Protein AF-A0A966R6J7-F1 (afdb_monomer)

Secondary structure (DSSP, 8-state):
-PPPSTTTTT-EETTEEEEEEEE-TTS-EEEEEEETTS-EEEEEHHHHHTTS--SSSHHHHHHHTTS--SS--S--SSS--HHHHHHHHHHHHHEEE-TT-EEEEEEEGGGHHHHHHHHHHHHSS---EEETTEEEEEEE-HHHHHHHHTTT--TTHHHH------S-GGGHHHHHHHHHHHHEEEEEEE-SS-EEEEEEEEESSHHHHHHHHHHSS-TT---EE-TTSS-EEEEE-SHHHHHHHHHHH--TTS--HHHHGGGGGG--

pLDDT: mean 90.26, std 10.05, range [47.28, 98.56]

Foldseek 3Di:
DDDDFVVQDQDDQQQWGFHGWDADPVRFIWTFTQGVVRDTAIDGPVCSVVPVCNGNCVVVLVVVQPPPWPADWPDQLPDDDLVSLLQLLQCLQQWAQDPQRKIKGKAFPLQLVVVQVVVCNTGNDRPWDDDVRMIMDITGGSSSSVSSVQQQRHHVSQQPTAGHHDPDLVNLLSSLQSNCLRQKAWDWDDDPPDIWIKIKGKGLDQRNVVSSVVSQPDPPFGWDQDPVDSMTMGMDTPPVSVLSSLVRRDDPPDHRCVGCVVVVVSRD

Solvent-accessible surface area (backbone atoms only — not comparable to full-atom values): 15136 Å² total; per-residue (Å²): 134,83,82,61,71,77,84,45,48,71,43,69,43,84,38,27,33,24,68,43,73,46,72,47,100,84,73,45,54,28,28,36,23,44,22,80,91,70,51,76,39,79,43,52,41,69,43,37,73,76,57,78,44,48,44,79,49,64,59,61,50,57,67,53,56,71,59,80,41,97,60,68,72,73,43,46,59,88,61,87,48,63,67,51,27,18,51,51,17,23,37,56,46,57,38,42,34,47,98,80,25,30,40,36,36,74,46,50,50,89,49,36,69,54,51,34,53,50,30,35,56,32,45,70,44,78,70,63,43,78,54,92,70,28,25,36,42,78,49,54,35,55,65,37,42,56,36,39,39,69,40,32,40,40,62,75,23,76,84,74,48,55,75,39,76,68,92,54,68,87,44,46,42,32,22,48,38,18,26,39,58,43,46,27,52,73,49,78,48,72,63,102,87,52,76,49,58,34,46,33,36,56,37,62,44,60,67,45,44,50,56,50,36,75,67,45,103,52,84,94,61,71,60,41,74,42,92,92,48,91,33,24,36,39,73,49,59,51,68,72,58,47,56,51,47,50,71,65,44,64,53,90,91,68,75,51,59,80,61,51,63,77,52,47,93,75,61,129

Nearest PDB structures (foldseek):
  2dch-assembly1_X  TM=7.137E-01  e=3.528E-09  Thermoproteus
  7qss-assembly1_A  TM=6.862E-01  e=2.515E-08  Thermococcus litoralis
  1um2-assembly1_A  TM=4.673E-01  e=7.178E-06  Saccharomyces cerevisiae
  8dy7-assembly1_I  TM=5.741E-01  e=3.437E-04  Streptomyces venezuelae
  8dy9-assembly1_I  TM=5.856E-01  e=1.065E-03  Streptomyces venezuelae

Structure (mmCIF, N/CA/C/O backbone):
data_AF-A0A966R6J7-F1
#
_entry.id   AF-A0A966R6J7-F1
#
loop_
_atom_site.group_PDB
_atom_site.id
_atom_site.type_symbol
_atom_site.label_atom_id
_atom_site.label_alt_id
_atom_site.label_comp_id
_atom_site.label_asym_id
_atom_site.label_entity_id
_atom_site.label_seq_id
_atom_site.pdbx_PDB_ins_code
_atom_site.Cartn_x
_atom_site.Cartn_y
_atom_site.Cartn_z
_atom_site.occupancy
_atom_site.B_iso_or_equiv
_atom_site.auth_seq_id
_atom_site.auth_comp_id
_atom_site.auth_asym_id
_atom_site.auth_atom_id
_atom_site.pdbx_PDB_model_num
ATOM 1 N N . MET A 1 1 ? 32.140 22.237 -33.897 1.00 47.28 1 MET A N 1
ATOM 2 C CA . MET A 1 1 ? 30.973 23.151 -33.900 1.00 47.28 1 MET A CA 1
ATOM 3 C C . MET A 1 1 ? 30.081 22.864 -32.693 1.00 47.28 1 MET A C 1
ATOM 5 O O . MET A 1 1 ? 29.689 21.717 -32.507 1.00 47.28 1 MET A O 1
ATOM 9 N N . LYS A 1 2 ? 29.803 23.863 -31.840 1.00 55.88 2 LYS A N 1
ATOM 10 C CA . LYS A 1 2 ? 28.843 23.732 -30.723 1.00 55.88 2 LYS A CA 1
ATOM 11 C C . LYS A 1 2 ? 27.423 23.697 -31.304 1.00 55.88 2 LYS A C 1
ATOM 13 O O . LYS A 1 2 ? 27.108 24.503 -32.170 1.00 55.88 2 LYS A O 1
ATOM 18 N N . ALA A 1 3 ? 26.590 22.748 -30.877 1.00 59.66 3 ALA A N 1
ATOM 19 C CA . ALA A 1 3 ? 25.206 22.660 -31.344 1.00 59.66 3 ALA A CA 1
ATOM 20 C C . ALA A 1 3 ? 24.408 23.876 -30.845 1.00 59.66 3 ALA A C 1
ATOM 22 O O . ALA A 1 3 ? 24.410 24.147 -29.643 1.00 59.66 3 ALA A O 1
ATOM 23 N N . ASN A 1 4 ? 23.745 24.591 -31.755 1.00 66.75 4 ASN A N 1
ATOM 24 C CA . ASN A 1 4 ? 22.973 25.782 -31.416 1.00 66.75 4 ASN A CA 1
ATOM 25 C C . ASN A 1 4 ? 21.674 25.399 -30.690 1.00 66.75 4 ASN A C 1
ATOM 27 O O . ASN A 1 4 ? 21.028 24.411 -31.039 1.00 66.75 4 ASN A O 1
ATOM 31 N N . LYS A 1 5 ? 21.300 26.158 -29.653 1.00 62.69 5 LYS A N 1
ATOM 32 C CA . LYS A 1 5 ? 20.189 25.807 -28.747 1.00 62.69 5 LYS A CA 1
ATOM 33 C C . LYS A 1 5 ? 18.831 25.751 -29.461 1.00 62.69 5 LYS A C 1
ATOM 35 O O . LYS A 1 5 ? 18.027 24.867 -29.175 1.00 62.69 5 LYS A O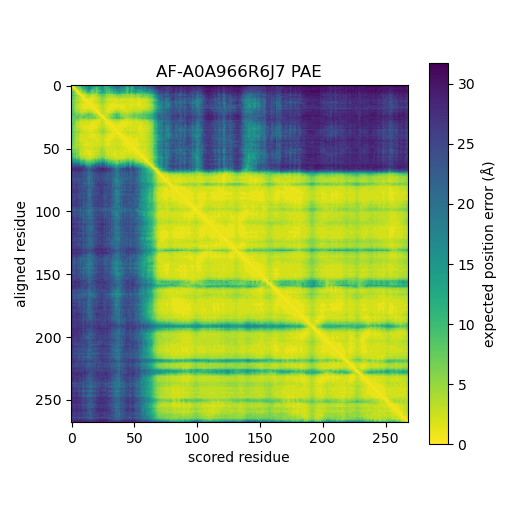 1
ATOM 40 N N . VAL A 1 6 ? 18.628 26.653 -30.419 1.00 65.25 6 VAL A N 1
ATOM 41 C CA . VAL A 1 6 ? 17.371 26.837 -31.160 1.00 65.25 6 VAL A CA 1
ATOM 42 C C . VAL A 1 6 ? 17.097 25.679 -32.132 1.00 65.25 6 VAL A C 1
ATOM 44 O O . VAL A 1 6 ? 15.956 25.262 -32.284 1.00 65.25 6 VAL A O 1
ATOM 47 N N . ASP A 1 7 ? 18.137 25.067 -32.705 1.00 73.19 7 ASP A N 1
ATOM 48 C CA . ASP A 1 7 ? 17.989 24.074 -33.785 1.00 73.19 7 ASP A CA 1
ATOM 49 C C . ASP A 1 7 ? 17.460 22.708 -33.333 1.00 73.19 7 ASP A C 1
ATOM 51 O O . ASP A 1 7 ? 17.062 21.884 -34.166 1.00 73.19 7 ASP A O 1
ATOM 55 N N . TYR A 1 8 ? 17.530 22.423 -32.031 1.00 77.50 8 TYR A N 1
ATOM 56 C CA . TYR A 1 8 ? 17.214 21.107 -31.468 1.00 77.50 8 TYR A CA 1
ATOM 57 C C . TYR A 1 8 ? 16.081 21.138 -30.455 1.00 77.50 8 TYR A C 1
ATOM 59 O O . TYR A 1 8 ? 15.569 20.073 -30.116 1.00 77.50 8 TYR A O 1
ATOM 67 N N . GLN A 1 9 ? 15.680 22.313 -29.977 1.00 79.38 9 GLN A N 1
ATOM 68 C CA . GLN A 1 9 ? 14.539 22.424 -29.083 1.00 79.38 9 GLN A CA 1
ATOM 69 C C . GLN A 1 9 ? 13.271 21.973 -29.823 1.00 79.38 9 GLN A C 1
ATOM 71 O O . GLN A 1 9 ? 13.064 22.315 -30.982 1.00 79.38 9 GLN A O 1
ATOM 76 N N . PHE A 1 10 ? 12.462 21.132 -29.182 1.00 86.50 10 PHE A N 1
ATOM 77 C CA . PHE A 1 10 ? 11.255 20.509 -29.740 1.00 86.50 10 PHE A CA 1
ATOM 78 C C . PHE A 1 10 ? 11.464 19.528 -30.901 1.00 86.50 10 PHE A C 1
ATOM 80 O O . PHE A 1 10 ? 10.489 18.972 -31.408 1.00 86.50 10 PHE A O 1
ATOM 87 N N . LYS A 1 11 ? 12.708 19.204 -31.276 1.00 90.56 11 LYS A N 1
ATOM 88 C CA . LYS A 1 11 ? 12.952 18.077 -32.184 1.00 90.56 11 LYS A CA 1
ATOM 89 C C . LYS A 1 11 ? 12.763 16.749 -31.462 1.00 90.56 11 LYS A C 1
ATOM 91 O O . LYS A 1 11 ? 13.235 16.547 -30.338 1.00 90.56 11 LYS A O 1
ATOM 96 N N . LYS A 1 12 ? 12.084 15.824 -32.140 1.00 91.50 12 LYS A N 1
ATOM 97 C CA . LYS A 1 12 ? 11.884 14.452 -31.680 1.00 91.50 12 LYS A CA 1
ATOM 98 C C . LYS A 1 12 ? 12.907 13.524 -32.332 1.00 91.50 12 LYS A C 1
ATOM 100 O O . LYS A 1 12 ? 13.058 13.513 -33.547 1.00 91.50 12 LYS A O 1
ATOM 105 N N . PHE A 1 13 ? 13.582 12.728 -31.511 1.00 91.94 13 PHE A N 1
ATOM 106 C CA . PHE A 1 13 ? 14.515 11.685 -3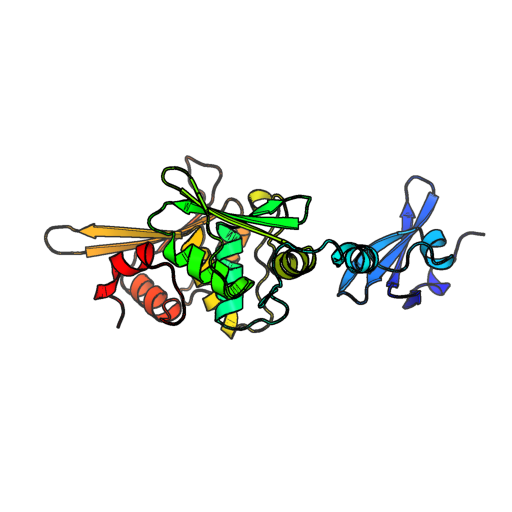1.926 1.00 91.94 13 PHE A CA 1
ATOM 107 C C 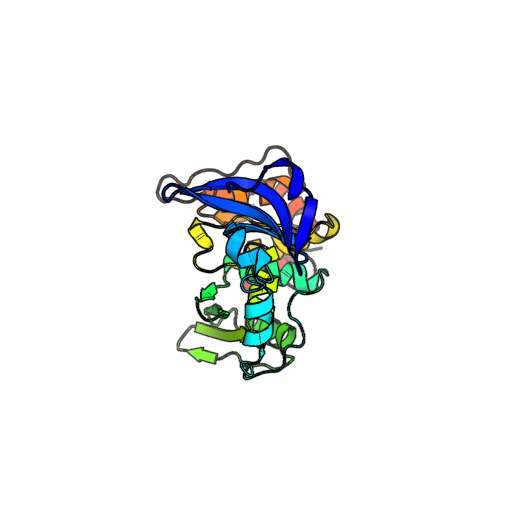. PHE A 1 13 ? 14.070 10.365 -31.312 1.00 91.94 13 PHE A C 1
ATOM 109 O O . PHE A 1 13 ? 14.100 10.213 -30.088 1.00 91.94 13 PHE A O 1
ATOM 116 N N . ASN A 1 14 ? 13.670 9.397 -32.139 1.00 92.94 14 ASN A N 1
ATOM 117 C CA . ASN A 1 14 ? 13.046 8.162 -31.657 1.00 92.94 14 ASN A CA 1
ATOM 118 C C . ASN A 1 14 ? 11.908 8.491 -30.661 1.00 92.94 14 ASN A C 1
ATOM 120 O O . ASN A 1 14 ? 10.985 9.231 -30.996 1.00 92.94 14 ASN A O 1
ATOM 124 N N . HIS A 1 15 ? 12.004 8.020 -29.414 1.00 91.19 15 HIS A N 1
ATOM 125 C CA . HIS A 1 15 ? 11.008 8.270 -28.369 1.00 91.19 15 HIS A CA 1
ATOM 126 C C . HIS A 1 15 ? 11.307 9.489 -27.494 1.00 91.19 15 HIS A C 1
ATOM 128 O O . HIS A 1 15 ? 10.736 9.593 -26.412 1.00 91.19 15 HIS A O 1
ATOM 134 N N . LEU A 1 16 ? 12.251 10.353 -27.870 1.00 95.38 16 LEU A N 1
ATOM 135 C CA . LEU A 1 16 ? 12.715 11.475 -27.054 1.00 95.38 16 LEU A CA 1
ATOM 136 C C . LEU A 1 16 ? 12.414 12.804 -27.740 1.00 95.38 16 LEU A C 1
ATOM 138 O O . LEU A 1 16 ? 13.012 13.129 -28.761 1.00 95.38 16 LEU A O 1
ATOM 142 N N . LEU A 1 17 ? 11.530 13.597 -27.144 1.00 94.12 17 LEU A N 1
ATOM 143 C CA . LEU A 1 17 ? 11.310 14.994 -27.501 1.00 94.12 17 LEU A CA 1
ATOM 144 C C . LEU A 1 17 ? 12.281 15.875 -26.709 1.00 94.12 17 LEU A C 1
ATOM 146 O O . LEU A 1 17 ? 12.237 15.874 -25.479 1.00 94.12 17 LEU A O 1
ATOM 150 N N . VAL A 1 18 ? 13.158 16.618 -27.381 1.00 94.69 18 VAL A N 1
ATOM 151 C CA . VAL A 1 18 ? 14.099 17.538 -26.723 1.00 94.69 18 VAL A CA 1
ATOM 152 C C . VAL A 1 18 ? 13.343 18.762 -26.202 1.00 94.69 18 VAL A C 1
ATOM 154 O O . VAL A 1 18 ? 12.672 19.450 -26.961 1.00 94.69 18 VAL A O 1
ATOM 157 N N . LEU A 1 19 ? 13.453 19.037 -24.904 1.00 91.88 19 LEU A N 1
ATOM 158 C CA . LEU A 1 19 ? 12.837 20.195 -24.249 1.00 91.88 19 LEU A CA 1
ATOM 159 C C . LEU A 1 19 ? 13.829 21.344 -24.053 1.00 91.88 19 LEU A C 1
ATOM 161 O O . LEU A 1 19 ? 13.452 22.506 -24.171 1.00 91.88 19 LEU A O 1
ATOM 165 N N . ASP A 1 20 ? 15.081 21.016 -23.724 1.00 91.69 20 ASP A N 1
ATOM 166 C CA . ASP A 1 20 ? 16.134 21.995 -23.438 1.00 91.69 20 ASP A CA 1
ATOM 167 C C . ASP A 1 20 ? 17.534 21.389 -23.650 1.00 91.69 20 ASP A C 1
ATOM 169 O O . ASP A 1 20 ? 17.699 20.163 -23.642 1.00 91.69 20 ASP A O 1
ATOM 173 N N . LEU A 1 21 ? 18.549 22.245 -23.807 1.00 91.25 21 LEU A N 1
ATOM 174 C CA . LEU A 1 21 ? 19.962 21.871 -23.908 1.00 91.25 21 LEU A CA 1
ATOM 175 C C . LEU A 1 21 ? 20.790 22.581 -22.831 1.00 91.25 21 LEU A C 1
ATOM 177 O O . LEU A 1 21 ? 20.682 23.793 -22.647 1.00 91.25 21 LEU A O 1
ATOM 181 N N . LYS A 1 22 ? 21.686 21.834 -22.185 1.00 89.94 22 LYS A N 1
ATOM 182 C CA . LYS A 1 22 ? 22.671 22.349 -21.222 1.00 89.94 22 LYS A CA 1
ATOM 183 C C . LYS A 1 22 ? 24.048 21.739 -21.457 1.00 89.94 22 LYS A C 1
ATOM 185 O O . LYS A 1 22 ? 24.150 20.638 -21.989 1.00 89.94 22 LYS A O 1
ATOM 190 N N . SER A 1 23 ? 25.107 22.405 -21.015 1.00 85.62 23 SER A N 1
ATOM 191 C CA . SER A 1 23 ? 26.454 21.819 -20.981 1.00 85.62 23 SER A CA 1
ATOM 192 C C . SER A 1 23 ? 26.720 21.178 -19.621 1.00 85.62 23 SER A C 1
ATOM 194 O O . SER A 1 23 ? 26.294 21.703 -18.594 1.00 85.62 23 SER A O 1
ATOM 196 N N . ASN A 1 24 ? 27.398 20.030 -19.59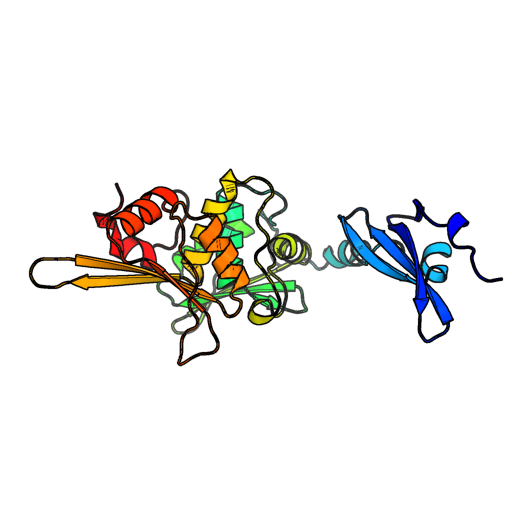2 1.00 84.38 24 ASN A N 1
ATOM 197 C CA . ASN A 1 24 ? 27.859 19.427 -18.338 1.00 84.38 24 ASN A CA 1
ATOM 198 C C . ASN A 1 24 ? 29.286 19.883 -17.969 1.00 84.38 24 ASN A C 1
ATOM 200 O O . ASN A 1 24 ? 29.959 20.536 -18.762 1.00 84.38 24 ASN A O 1
ATOM 204 N N . LYS A 1 25 ? 29.766 19.477 -16.781 1.00 80.62 25 LYS A N 1
ATOM 205 C CA . LYS A 1 25 ? 31.128 19.771 -16.284 1.00 80.62 25 LYS A CA 1
ATOM 206 C C . LYS A 1 25 ? 32.255 19.312 -17.226 1.00 80.62 25 LYS A C 1
ATOM 208 O O . LYS A 1 25 ? 33.326 19.896 -17.207 1.00 80.62 25 LYS A O 1
ATOM 213 N N . ASN A 1 26 ? 31.992 18.324 -18.083 1.00 82.50 26 ASN A N 1
ATOM 214 C CA . ASN A 1 26 ? 32.947 17.792 -19.062 1.00 82.50 26 ASN A CA 1
ATOM 215 C C . ASN A 1 26 ? 32.703 18.373 -20.469 1.00 82.50 26 ASN A C 1
ATOM 217 O O . ASN A 1 26 ? 33.043 17.746 -21.467 1.00 82.50 26 ASN A O 1
ATOM 221 N N . ASN A 1 27 ? 32.047 19.534 -20.557 1.00 83.19 27 ASN A N 1
ATOM 222 C CA . ASN A 1 27 ? 31.755 20.268 -21.789 1.00 83.19 27 ASN A CA 1
ATOM 223 C C . ASN A 1 27 ? 30.914 19.510 -22.841 1.00 83.19 27 ASN A C 1
ATOM 225 O O . ASN A 1 27 ? 30.854 19.897 -24.008 1.00 83.19 27 ASN A O 1
ATOM 229 N N . HIS A 1 28 ? 30.219 18.439 -22.447 1.00 86.94 28 HIS A N 1
ATOM 230 C CA . HIS A 1 28 ? 29.275 17.733 -23.307 1.00 86.94 28 HIS A CA 1
ATOM 231 C C . HIS A 1 28 ? 27.915 18.433 -23.314 1.00 86.94 28 HIS A C 1
ATOM 233 O O . HIS A 1 28 ? 27.362 18.744 -22.257 1.00 86.94 28 HIS A O 1
ATOM 239 N N . THR A 1 29 ? 27.321 18.572 -24.500 1.00 90.81 29 THR A N 1
ATOM 240 C CA . THR A 1 29 ? 25.929 19.009 -24.648 1.00 90.81 29 THR A CA 1
ATOM 241 C C . THR A 1 29 ? 24.974 17.899 -24.203 1.00 90.81 29 THR A C 1
ATOM 243 O O . THR A 1 29 ? 24.933 16.807 -24.778 1.00 90.81 29 THR A O 1
ATOM 246 N N . ILE A 1 30 ? 24.190 18.186 -23.173 1.00 93.81 30 ILE A N 1
ATOM 247 C CA . ILE A 1 30 ? 23.146 17.342 -22.603 1.00 93.81 30 ILE A CA 1
ATOM 248 C C . ILE A 1 30 ? 21.793 17.885 -23.044 1.00 93.81 30 ILE A C 1
ATOM 250 O O . ILE A 1 30 ? 21.493 19.057 -22.840 1.00 93.81 30 ILE A O 1
ATOM 254 N N . ALA A 1 31 ? 20.971 17.015 -23.614 1.00 93.50 31 ALA A N 1
ATOM 255 C CA . ALA A 1 31 ? 19.579 17.297 -23.896 1.00 93.50 31 ALA A CA 1
ATOM 256 C C . ALA A 1 31 ? 18.712 16.811 -22.734 1.00 93.50 31 ALA A C 1
ATOM 258 O O . ALA A 1 31 ? 18.809 15.650 -22.321 1.00 93.50 31 ALA A O 1
ATOM 259 N N . ARG A 1 32 ? 17.855 17.700 -22.231 1.00 94.56 32 ARG A N 1
ATOM 260 C CA . ARG A 1 32 ? 16.736 17.341 -21.366 1.00 94.56 32 ARG A CA 1
ATOM 261 C C . ARG A 1 32 ? 15.568 16.965 -22.259 1.00 94.56 32 ARG A C 1
ATOM 263 O O . ARG A 1 32 ? 15.109 17.788 -23.046 1.00 94.56 32 ARG A O 1
ATOM 270 N N . CYS A 1 33 ? 15.089 15.736 -22.149 1.00 94.31 33 CYS A N 1
ATOM 271 C CA . CYS A 1 33 ? 14.083 15.189 -23.049 1.00 94.31 33 CYS A CA 1
ATOM 272 C C . CYS A 1 33 ? 12.843 14.710 -22.299 1.00 94.31 33 CYS A C 1
ATOM 274 O O . CYS A 1 33 ? 12.955 14.163 -21.202 1.00 94.31 33 CYS A O 1
ATOM 276 N N . ARG A 1 34 ? 11.678 14.829 -22.939 1.00 91.38 34 ARG A N 1
ATOM 277 C CA . ARG A 1 34 ? 10.463 14.098 -22.577 1.00 91.38 34 ARG A CA 1
ATOM 278 C C . ARG A 1 34 ? 10.369 12.837 -23.415 1.00 91.38 34 ARG A C 1
ATOM 280 O O . ARG A 1 34 ? 10.387 12.906 -24.640 1.00 91.38 34 ARG A O 1
ATOM 287 N N . CYS A 1 35 ? 10.278 11.691 -22.757 1.00 93.88 35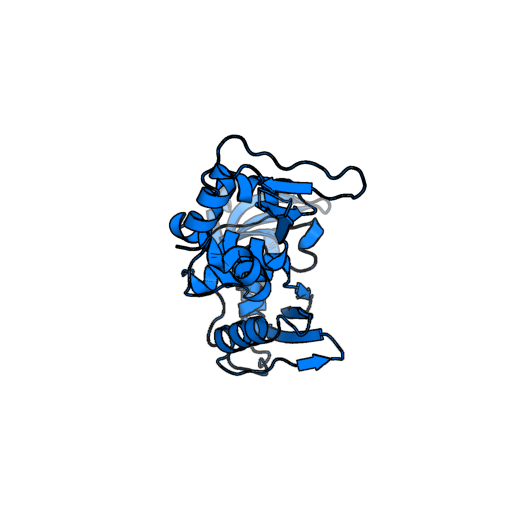 CYS A N 1
ATOM 288 C CA . CYS A 1 35 ? 10.102 10.421 -23.436 1.00 93.88 35 CYS A CA 1
ATOM 289 C C . CYS A 1 35 ? 8.619 10.129 -23.700 1.00 93.88 35 CYS A C 1
ATOM 291 O O . CYS A 1 35 ? 7.765 10.558 -22.924 1.00 93.88 35 CYS A O 1
ATOM 293 N N . ASP A 1 36 ? 8.315 9.339 -24.732 1.00 86.06 36 ASP A N 1
ATOM 294 C CA . ASP A 1 36 ? 6.951 8.864 -25.021 1.00 86.06 36 ASP A CA 1
ATOM 295 C C . ASP A 1 36 ? 6.311 8.118 -23.834 1.00 86.06 36 ASP A C 1
ATOM 297 O O . ASP A 1 36 ? 5.097 8.145 -23.667 1.00 86.06 36 ASP A O 1
ATOM 301 N N . CYS A 1 37 ? 7.110 7.495 -22.955 1.00 79.31 37 CYS A N 1
ATOM 302 C CA . CYS A 1 37 ? 6.602 6.876 -21.723 1.00 79.31 37 CYS A CA 1
ATOM 303 C C . CYS A 1 37 ? 6.200 7.883 -20.626 1.00 79.31 37 CYS A C 1
ATOM 305 O O . CYS A 1 37 ? 5.793 7.470 -19.544 1.00 79.31 37 CYS A O 1
ATOM 307 N N . GLY A 1 38 ? 6.348 9.187 -20.873 1.00 81.81 38 GLY A N 1
ATOM 308 C CA . GLY A 1 38 ? 6.005 10.271 -19.951 1.00 81.81 38 GLY A CA 1
ATOM 309 C C . GLY A 1 38 ? 7.158 10.761 -19.071 1.00 81.81 38 GLY A C 1
ATOM 310 O O . GLY A 1 38 ? 7.072 11.867 -18.541 1.00 81.81 38 GLY A O 1
ATOM 311 N N . ASN A 1 39 ? 8.249 10.000 -18.954 1.00 85.19 39 ASN A N 1
ATOM 312 C CA . ASN A 1 39 ? 9.386 10.363 -18.103 1.00 85.19 39 ASN A CA 1
ATOM 313 C C . ASN A 1 39 ? 10.252 11.472 -18.716 1.00 85.19 39 ASN A C 1
ATOM 315 O O . ASN A 1 39 ? 10.446 11.531 -19.933 1.00 85.19 39 ASN A O 1
ATOM 319 N N . ILE A 1 40 ? 10.844 12.300 -17.853 1.00 91.69 40 ILE A N 1
ATOM 320 C CA . ILE A 1 40 ? 11.858 13.291 -18.225 1.00 91.69 40 ILE A CA 1
ATOM 321 C C . ILE A 1 40 ? 13.251 12.712 -17.963 1.00 91.69 40 ILE A C 1
ATOM 323 O O . ILE A 1 40 ? 13.485 12.122 -16.909 1.00 91.69 40 ILE A O 1
ATOM 327 N N . CYS A 1 41 ? 14.187 12.872 -18.899 1.00 88.31 41 CYS A N 1
ATOM 328 C CA . CYS A 1 41 ? 15.558 12.394 -18.728 1.00 88.31 41 CYS A CA 1
ATOM 329 C C . CYS A 1 41 ? 16.600 13.318 -19.357 1.00 88.31 41 CYS A C 1
ATOM 331 O O . CYS A 1 41 ? 16.354 13.918 -20.400 1.00 88.31 41 CYS A O 1
ATOM 333 N N . ASP A 1 42 ? 17.796 13.328 -18.772 1.00 94.38 42 ASP A N 1
ATOM 334 C CA . ASP A 1 42 ? 18.958 14.047 -19.289 1.00 94.38 42 ASP A CA 1
ATOM 335 C C . ASP A 1 42 ? 19.928 13.066 -19.956 1.00 94.38 42 ASP A C 1
ATOM 337 O O . ASP A 1 42 ? 20.401 12.114 -19.326 1.00 94.38 42 ASP A O 1
ATOM 341 N N . LYS A 1 43 ? 20.219 13.268 -21.244 1.00 93.06 43 LYS A N 1
ATOM 342 C CA . LYS A 1 43 ? 21.093 12.386 -22.037 1.00 93.06 43 LYS A CA 1
ATOM 343 C C . LYS A 1 43 ? 22.006 13.206 -22.950 1.00 93.06 43 LYS A C 1
ATOM 345 O O . LYS A 1 43 ? 21.668 14.316 -23.343 1.00 93.06 43 LYS A O 1
ATOM 350 N N . LYS A 1 44 ? 23.185 12.674 -23.292 1.00 93.88 44 LYS A N 1
ATOM 351 C CA . LYS A 1 44 ? 24.116 13.346 -24.219 1.00 93.88 44 LYS A CA 1
ATOM 352 C C . LYS A 1 44 ? 23.449 13.523 -25.585 1.00 93.88 44 LYS A C 1
ATOM 354 O O . LYS A 1 44 ? 23.026 12.534 -26.179 1.00 93.88 44 LYS A O 1
ATOM 359 N N . LEU A 1 45 ? 23.411 14.753 -26.098 1.00 92.44 45 LEU A N 1
ATOM 360 C CA . LEU A 1 45 ? 22.775 15.065 -27.380 1.00 92.44 45 LEU A CA 1
ATOM 361 C C . LEU A 1 45 ? 23.422 14.286 -28.535 1.00 92.44 45 LEU A C 1
ATOM 363 O O . LEU A 1 45 ? 22.716 13.774 -29.397 1.00 92.44 45 LEU A O 1
ATOM 367 N N . SER A 1 46 ? 24.750 14.135 -28.522 1.00 91.88 46 SER A N 1
ATOM 368 C CA . SER A 1 46 ? 25.476 13.343 -29.524 1.00 91.88 46 SER A CA 1
ATOM 369 C C . SER A 1 46 ? 24.993 11.892 -29.585 1.00 91.88 46 SER A C 1
ATOM 371 O O . SER A 1 46 ? 24.764 11.373 -30.670 1.00 91.88 46 SER A O 1
ATOM 373 N N . MET A 1 47 ? 24.749 11.268 -28.431 1.00 93.19 47 MET A N 1
ATOM 374 C CA . MET A 1 47 ? 24.295 9.876 -28.333 1.00 93.19 47 MET A CA 1
ATOM 375 C C . MET A 1 47 ? 22.841 9.688 -28.785 1.00 93.19 47 MET A C 1
ATOM 377 O O . MET A 1 47 ? 22.480 8.616 -29.266 1.00 93.19 47 MET A O 1
ATOM 381 N N . ILE A 1 48 ? 22.007 10.722 -28.638 1.00 92.81 48 ILE A N 1
ATOM 382 C CA . ILE A 1 48 ? 20.636 10.733 -29.164 1.00 92.81 48 ILE A CA 1
ATOM 383 C C . ILE A 1 48 ? 20.664 10.835 -30.694 1.00 92.81 48 ILE A C 1
ATOM 385 O O . ILE A 1 48 ? 19.979 10.068 -31.365 1.00 92.81 48 ILE A O 1
ATOM 389 N N . LYS A 1 49 ? 21.490 11.740 -31.245 1.00 91.88 49 LYS A N 1
ATOM 390 C CA . LYS A 1 49 ? 21.604 11.976 -32.695 1.00 91.88 49 LYS A CA 1
ATOM 391 C C . LYS A 1 49 ? 22.041 10.737 -33.467 1.00 91.88 49 LYS A C 1
ATOM 393 O O . LYS A 1 49 ? 21.431 10.414 -34.475 1.00 91.88 49 LYS A O 1
ATOM 398 N N . ILE A 1 50 ? 23.063 10.034 -32.975 1.00 92.06 50 ILE A N 1
ATOM 399 C CA . ILE A 1 50 ? 23.570 8.809 -33.615 1.00 92.06 50 ILE A CA 1
ATOM 400 C C . ILE A 1 50 ? 22.668 7.585 -33.370 1.00 92.06 50 ILE A C 1
ATOM 402 O O . ILE A 1 50 ? 23.003 6.479 -33.772 1.00 92.06 50 ILE A O 1
ATOM 406 N N . GLY A 1 51 ? 21.548 7.745 -32.653 1.00 87.81 51 GLY A N 1
ATOM 407 C CA . GLY A 1 51 ? 20.591 6.667 -32.401 1.00 87.81 51 GLY A CA 1
ATOM 408 C C . GLY A 1 51 ? 21.000 5.655 -31.324 1.00 87.81 51 GLY A C 1
ATOM 409 O O . GLY A 1 51 ? 20.275 4.684 -31.106 1.00 87.81 51 GLY A O 1
ATOM 410 N N . HIS A 1 52 ? 22.104 5.872 -30.601 1.00 89.94 52 HIS A N 1
ATOM 411 C CA . HIS A 1 52 ? 22.525 5.002 -29.494 1.00 89.94 52 HIS A CA 1
ATOM 412 C C . HIS A 1 52 ? 21.612 5.156 -28.261 1.00 89.94 52 HIS A C 1
ATOM 414 O O . HIS A 1 52 ? 21.375 4.209 -27.512 1.00 89.94 52 HIS A O 1
ATOM 420 N N . VAL A 1 53 ? 21.057 6.352 -28.038 1.00 92.00 53 VAL A N 1
ATOM 421 C CA . VAL A 1 53 ? 20.055 6.617 -26.995 1.00 92.00 53 VAL A CA 1
ATOM 422 C C . VAL A 1 53 ? 18.696 6.847 -27.651 1.00 92.00 53 VAL A C 1
ATOM 424 O O . VAL A 1 53 ? 18.399 7.934 -28.135 1.00 92.00 53 VAL A O 1
ATOM 427 N N . LYS A 1 54 ? 17.858 5.805 -27.648 1.00 91.75 54 LYS A N 1
ATOM 428 C CA . LYS A 1 54 ? 16.546 5.801 -28.326 1.00 91.75 54 LYS A CA 1
ATOM 429 C C . LYS A 1 54 ? 15.366 6.183 -27.423 1.00 91.75 54 LYS A C 1
ATOM 431 O O . LYS A 1 54 ? 14.276 6.466 -27.908 1.00 91.75 54 LYS A O 1
ATOM 436 N N . SER A 1 55 ? 15.556 6.135 -26.104 1.00 91.81 55 SER A N 1
ATOM 437 C CA . SER A 1 55 ? 14.527 6.410 -25.090 1.00 91.81 55 SER A CA 1
ATOM 438 C C . SER A 1 55 ? 15.166 6.837 -23.768 1.00 91.81 55 SER A C 1
ATOM 440 O O . SER A 1 55 ? 16.392 6.830 -23.633 1.00 91.81 55 SER A O 1
ATOM 442 N N . CYS A 1 56 ? 14.353 7.123 -22.746 1.00 90.62 56 CYS A N 1
ATOM 443 C CA . CYS A 1 56 ? 14.863 7.379 -21.395 1.00 90.62 56 CYS A CA 1
ATOM 444 C C . CYS A 1 56 ? 15.516 6.142 -20.741 1.00 90.62 56 CYS A C 1
ATOM 446 O O . CYS A 1 56 ? 16.066 6.245 -19.646 1.00 90.62 56 CYS A O 1
ATOM 448 N N . GLY A 1 57 ? 15.453 4.979 -21.400 1.00 82.50 57 GLY A N 1
ATOM 449 C CA . GLY A 1 57 ? 15.823 3.663 -20.879 1.00 82.50 57 GLY A CA 1
ATOM 450 C C . GLY A 1 57 ? 14.644 2.686 -20.872 1.00 82.50 57 GLY A C 1
ATOM 451 O O . GLY A 1 57 ? 14.855 1.484 -20.743 1.00 82.50 57 GLY A O 1
ATOM 452 N N . CYS A 1 58 ? 13.415 3.173 -21.075 1.00 79.69 58 CYS A N 1
ATOM 453 C CA . CYS A 1 58 ? 12.208 2.346 -21.087 1.00 79.69 58 CYS A CA 1
ATOM 454 C C . CYS A 1 58 ? 12.192 1.314 -22.227 1.00 79.69 58 CYS A C 1
ATOM 456 O O . CYS A 1 58 ? 11.621 0.247 -22.048 1.00 79.69 58 CYS A O 1
ATOM 458 N N . LEU A 1 59 ? 12.860 1.567 -23.362 1.00 78.56 59 LEU A N 1
ATOM 459 C CA . LEU A 1 59 ? 13.011 0.560 -24.422 1.00 78.56 59 LEU A CA 1
ATOM 460 C C . LEU A 1 59 ? 13.920 -0.605 -24.012 1.00 78.56 59 LEU A C 1
ATOM 462 O O . LEU A 1 59 ? 13.608 -1.752 -24.299 1.00 78.56 59 LEU A O 1
ATOM 466 N N . ALA A 1 60 ? 15.026 -0.322 -23.322 1.00 67.69 60 ALA A N 1
ATOM 467 C CA . ALA A 1 60 ? 15.912 -1.371 -22.821 1.00 67.69 60 ALA A CA 1
ATOM 468 C C . ALA A 1 60 ? 15.227 -2.188 -21.713 1.00 67.69 60 ALA A C 1
ATOM 470 O O . ALA A 1 60 ? 15.439 -3.392 -21.606 1.00 67.69 60 ALA A O 1
ATOM 471 N N . GLN A 1 61 ? 14.364 -1.547 -20.918 1.00 62.56 61 GLN A N 1
ATOM 472 C CA . GLN A 1 61 ? 13.450 -2.251 -20.015 1.00 62.56 61 GLN A CA 1
ATOM 473 C C . GLN A 1 61 ? 12.436 -3.088 -20.812 1.00 62.56 61 GLN A C 1
ATOM 475 O O . GLN A 1 61 ? 12.222 -4.242 -20.462 1.00 62.56 61 GLN A O 1
ATOM 480 N N . LYS A 1 62 ? 11.928 -2.569 -21.949 1.00 60.00 62 LYS A N 1
ATOM 481 C CA . LYS A 1 62 ? 11.091 -3.308 -22.914 1.00 60.00 62 LYS A CA 1
ATOM 482 C C . LYS A 1 62 ? 11.672 -4.633 -23.372 1.00 60.00 62 LYS A C 1
ATOM 484 O O . LYS A 1 62 ? 11.000 -5.655 -23.298 1.00 60.00 62 LYS A O 1
ATOM 489 N N . THR A 1 63 ? 12.930 -4.622 -23.776 1.00 52.56 63 THR A N 1
ATOM 490 C CA . THR A 1 63 ? 13.635 -5.826 -24.220 1.00 52.56 63 THR A CA 1
ATOM 491 C C . THR A 1 63 ? 14.051 -6.743 -23.063 1.00 52.56 63 THR A C 1
ATOM 493 O O . THR A 1 63 ? 14.140 -7.949 -23.264 1.00 52.56 63 THR A O 1
ATOM 496 N N . ARG A 1 64 ? 14.245 -6.212 -21.842 1.00 49.62 64 ARG A N 1
ATOM 497 C CA . ARG A 1 64 ? 14.514 -6.998 -20.616 1.00 49.62 64 ARG A CA 1
ATOM 498 C C . ARG A 1 64 ? 13.275 -7.702 -20.038 1.00 49.62 64 ARG A C 1
ATOM 500 O O . ARG A 1 64 ? 13.448 -8.711 -19.358 1.00 49.62 64 ARG A O 1
ATOM 507 N N . PHE A 1 65 ? 12.053 -7.273 -20.388 1.00 50.03 65 PHE A N 1
ATOM 508 C CA . PHE A 1 65 ? 10.793 -7.952 -20.014 1.00 50.03 65 PHE A CA 1
ATOM 509 C C . PHE A 1 65 ? 10.669 -9.394 -20.551 1.00 50.03 65 PHE A C 1
ATOM 511 O O . PHE A 1 65 ? 9.700 -10.073 -20.228 1.00 50.03 65 PHE A O 1
ATOM 518 N N . THR A 1 66 ? 11.627 -9.872 -21.353 1.00 47.81 66 THR A N 1
ATOM 519 C CA . THR A 1 66 ? 11.732 -11.274 -21.794 1.00 47.81 66 THR A CA 1
ATOM 520 C C . THR A 1 66 ? 12.505 -12.168 -20.818 1.00 47.81 66 THR A C 1
ATOM 522 O O . THR A 1 66 ? 12.774 -13.326 -21.129 1.00 47.81 66 THR A O 1
ATOM 525 N N . LYS A 1 67 ? 12.840 -11.709 -19.601 1.00 49.34 67 LYS A N 1
ATOM 526 C CA . LYS A 1 67 ? 13.068 -12.669 -18.512 1.00 49.34 67 LYS A CA 1
ATOM 527 C C . LYS A 1 67 ? 11.730 -13.336 -18.207 1.00 49.34 67 LYS A C 1
ATOM 529 O O . LYS A 1 67 ? 10.853 -12.691 -17.640 1.00 49.34 67 LYS A O 1
ATOM 534 N N . ASN A 1 68 ? 11.589 -14.607 -18.591 1.00 50.69 68 ASN A N 1
ATOM 535 C CA . ASN A 1 68 ? 10.440 -15.447 -18.255 1.00 50.69 68 ASN A CA 1
ATOM 536 C C . ASN A 1 68 ? 10.138 -15.311 -16.756 1.00 50.69 68 ASN A C 1
ATOM 538 O O . ASN A 1 68 ? 10.852 -15.866 -15.917 1.00 50.69 68 ASN A O 1
ATOM 542 N N . SER A 1 69 ? 9.101 -14.549 -16.396 1.00 62.25 69 SER A N 1
ATOM 543 C CA . SER A 1 69 ? 8.573 -14.618 -15.043 1.00 62.25 69 SER A CA 1
ATOM 544 C C . SER A 1 69 ? 8.068 -16.042 -14.851 1.00 62.25 69 SER A C 1
ATOM 546 O O . SER A 1 69 ? 7.384 -16.584 -15.719 1.00 62.25 69 SER A O 1
ATOM 548 N N . LYS A 1 70 ? 8.398 -16.665 -13.713 1.00 77.25 70 LYS A N 1
ATOM 549 C CA . LYS A 1 70 ? 7.958 -18.035 -13.390 1.00 77.25 70 LYS A CA 1
ATOM 550 C C . LYS A 1 70 ? 6.441 -18.221 -13.573 1.00 77.25 70 LYS A C 1
ATOM 552 O O . LYS A 1 70 ? 5.978 -19.323 -13.847 1.00 77.25 70 LYS A O 1
ATOM 557 N N . TYR A 1 71 ? 5.681 -17.138 -13.420 1.00 81.94 71 TYR A N 1
ATOM 558 C CA . TYR A 1 71 ? 4.232 -17.103 -13.549 1.00 81.94 71 TYR A CA 1
ATOM 559 C C . TYR A 1 71 ? 3.803 -16.050 -14.570 1.00 81.94 71 TYR A C 1
ATOM 561 O O . TYR A 1 71 ? 4.367 -14.954 -14.605 1.00 81.94 71 TYR A O 1
ATOM 569 N N . LYS A 1 72 ? 2.771 -16.360 -15.360 1.00 88.94 72 LYS A N 1
ATOM 570 C CA . LYS A 1 72 ? 2.067 -15.381 -16.196 1.00 88.94 72 LYS A CA 1
ATOM 571 C C . LYS A 1 72 ? 1.279 -14.432 -15.290 1.00 88.94 72 LYS A C 1
ATOM 573 O O . LYS A 1 72 ? 0.514 -14.890 -14.447 1.00 88.94 72 LYS A O 1
ATOM 578 N N . LEU A 1 73 ? 1.460 -13.125 -15.470 1.00 91.75 73 LEU A N 1
ATOM 579 C CA . LEU A 1 73 ? 0.663 -12.123 -14.762 1.00 91.75 73 LEU A CA 1
ATOM 580 C C . LEU A 1 73 ? -0.741 -12.035 -15.366 1.00 91.75 73 LEU A C 1
ATOM 582 O O . LEU A 1 73 ? -0.881 -11.909 -16.582 1.00 91.75 73 LEU A O 1
ATOM 586 N N . LEU A 1 74 ? -1.755 -12.055 -14.506 1.00 92.81 74 LEU A N 1
ATOM 587 C CA . LEU A 1 74 ? -3.127 -11.670 -14.835 1.00 92.81 74 LEU A CA 1
ATOM 588 C C . LEU A 1 74 ? -3.334 -10.171 -14.644 1.00 92.81 74 LEU A C 1
ATOM 590 O O . LEU A 1 74 ? -3.952 -9.522 -15.483 1.00 92.81 74 LEU A O 1
ATOM 594 N N . ASN A 1 75 ? -2.775 -9.610 -13.570 1.00 94.62 75 ASN A N 1
ATOM 595 C CA . ASN A 1 75 ? -2.808 -8.179 -13.316 1.00 94.62 75 ASN A CA 1
ATOM 596 C C . ASN A 1 75 ? -1.397 -7.637 -13.105 1.00 94.62 75 ASN A C 1
ATOM 598 O O . ASN A 1 75 ? -0.586 -8.201 -12.371 1.00 94.62 75 ASN A O 1
ATOM 602 N N . ASN A 1 76 ? -1.107 -6.521 -13.764 1.00 92.69 76 ASN A N 1
ATOM 603 C CA . ASN A 1 76 ? 0.176 -5.846 -13.673 1.00 92.69 76 ASN A CA 1
ATOM 604 C C . ASN A 1 76 ? 0.053 -4.355 -13.338 1.00 92.69 76 ASN A C 1
ATOM 606 O O . ASN A 1 76 ? 1.035 -3.638 -13.492 1.00 92.69 76 ASN A O 1
ATOM 610 N N . PHE A 1 77 ? -1.121 -3.885 -12.903 1.00 96.25 77 PHE A N 1
ATOM 611 C CA . PHE A 1 77 ? -1.413 -2.473 -12.625 1.00 96.25 77 PHE A CA 1
ATOM 612 C C . PHE A 1 77 ? -1.283 -1.544 -13.850 1.00 96.25 77 PHE A C 1
ATOM 614 O O . PHE A 1 77 ? -0.905 -0.379 -13.722 1.00 96.25 77 PHE A O 1
ATOM 621 N N . SER A 1 78 ? -1.585 -2.037 -15.057 1.00 90.56 78 SER A N 1
ATOM 622 C CA . SER A 1 78 ? -1.740 -1.187 -16.248 1.00 90.56 78 SER A CA 1
ATOM 623 C C . SER A 1 78 ? -2.966 -0.278 -16.157 1.00 90.56 78 SER A C 1
ATOM 625 O O . SER A 1 78 ? -2.934 0.836 -16.678 1.00 90.56 78 SER A O 1
ATOM 627 N N . GLU A 1 79 ? -4.017 -0.743 -15.480 1.00 89.81 79 GLU A N 1
ATOM 628 C CA . GLU A 1 79 ? -5.293 -0.052 -15.320 1.00 89.81 79 GLU A CA 1
ATOM 629 C C . GLU A 1 79 ? -5.648 0.158 -13.846 1.00 89.81 79 GLU A C 1
ATOM 631 O O . GLU A 1 79 ? -5.442 -0.707 -12.986 1.00 89.81 79 GLU A O 1
ATOM 636 N N . ASN A 1 80 ? -6.240 1.320 -13.568 1.00 92.06 80 ASN A N 1
ATOM 637 C CA . ASN A 1 80 ? -6.634 1.721 -12.224 1.00 92.06 80 ASN A CA 1
ATOM 638 C C . ASN A 1 80 ? -8.137 1.499 -12.046 1.00 92.06 80 ASN A C 1
ATOM 640 O O . ASN A 1 80 ? -8.953 2.259 -12.565 1.00 92.06 80 ASN A O 1
ATOM 644 N N . ASN A 1 81 ? -8.491 0.475 -11.277 1.00 95.19 81 ASN A N 1
ATOM 645 C CA . ASN A 1 81 ? -9.843 0.206 -10.800 1.00 95.19 81 ASN A CA 1
ATOM 646 C C . ASN A 1 81 ? -9.837 0.133 -9.263 1.00 95.19 81 ASN A C 1
ATOM 648 O O . ASN A 1 81 ? -8.794 0.333 -8.635 1.00 9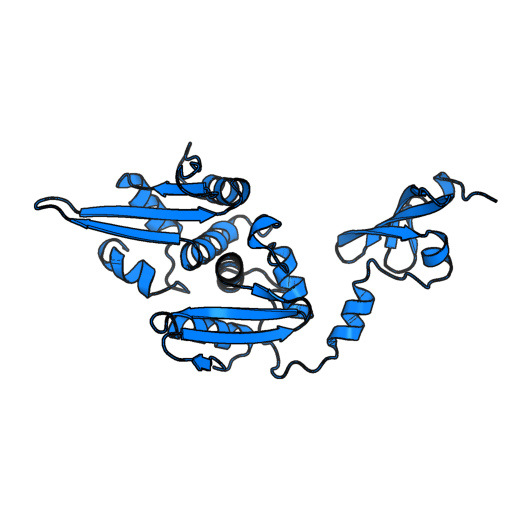5.19 81 ASN A O 1
ATOM 652 N N . LYS A 1 82 ? -10.994 -0.115 -8.639 1.00 96.94 82 LYS A N 1
ATOM 653 C CA . LYS A 1 82 ? -11.115 -0.141 -7.170 1.00 96.94 82 LYS A CA 1
ATOM 654 C C . LYS A 1 82 ? -10.146 -1.148 -6.526 1.00 96.94 82 LYS A C 1
ATOM 656 O O . LYS A 1 82 ? -9.420 -0.790 -5.603 1.00 96.94 82 LYS A O 1
ATOM 661 N N . ILE A 1 83 ? -10.083 -2.368 -7.065 1.00 97.31 83 ILE A N 1
ATOM 662 C CA . ILE A 1 83 ? -9.277 -3.479 -6.532 1.00 97.31 83 ILE A CA 1
ATOM 663 C C . ILE A 1 83 ? -7.783 -3.251 -6.791 1.00 97.31 83 ILE A C 1
ATOM 665 O O . ILE A 1 83 ? -6.978 -3.362 -5.869 1.00 97.31 83 ILE A O 1
ATOM 669 N N . SER A 1 84 ? -7.392 -2.875 -8.016 1.00 97.50 84 SER A N 1
ATOM 670 C CA . SER A 1 84 ? -5.982 -2.597 -8.326 1.00 97.50 84 SER A CA 1
ATOM 671 C C . SER A 1 84 ? -5.459 -1.389 -7.549 1.00 97.50 84 SER A C 1
ATOM 673 O O . SER A 1 84 ? -4.324 -1.396 -7.084 1.00 97.50 84 SER A O 1
ATOM 675 N N . THR A 1 85 ? -6.295 -0.374 -7.320 1.00 97.94 85 THR A N 1
ATOM 676 C CA . THR A 1 85 ? -5.893 0.793 -6.525 1.00 97.94 85 THR A CA 1
ATOM 677 C C . THR A 1 85 ? -5.764 0.456 -5.039 1.00 97.94 85 THR A C 1
ATOM 679 O O . THR A 1 85 ? -4.837 0.944 -4.393 1.00 97.94 85 THR A O 1
ATOM 682 N N . TYR A 1 86 ? -6.631 -0.411 -4.503 1.00 98.56 86 TYR A N 1
ATOM 683 C CA . TYR A 1 86 ? -6.465 -0.949 -3.152 1.00 98.56 86 TYR A CA 1
ATOM 684 C C . TYR A 1 86 ? -5.127 -1.670 -2.993 1.00 98.56 86 TYR A C 1
ATOM 686 O O . TYR A 1 86 ? -4.348 -1.336 -2.101 1.00 98.56 86 TYR A O 1
ATOM 694 N N . TRP A 1 87 ? -4.818 -2.599 -3.900 1.00 98.56 87 TRP A N 1
ATOM 695 C CA . TRP A 1 87 ? -3.561 -3.335 -3.830 1.00 98.56 87 TRP A CA 1
ATOM 696 C C . TRP A 1 87 ? -2.343 -2.431 -3.978 1.00 98.56 87 TRP A C 1
ATOM 698 O O . TRP A 1 87 ? -1.345 -2.661 -3.306 1.00 98.56 87 TRP A O 1
ATOM 708 N N . ALA A 1 88 ? -2.414 -1.377 -4.794 1.00 98.31 88 ALA A N 1
ATOM 709 C CA . ALA A 1 88 ? -1.334 -0.400 -4.881 1.00 98.31 88 ALA A CA 1
ATOM 710 C C . ALA A 1 88 ? -1.106 0.309 -3.534 1.00 98.31 88 ALA A C 1
ATOM 712 O O . ALA A 1 88 ? 0.035 0.443 -3.104 1.00 98.31 88 ALA A O 1
ATOM 713 N N . GLY A 1 89 ? -2.175 0.694 -2.831 1.00 98.19 89 GLY A N 1
ATOM 714 C CA . GLY A 1 89 ? -2.078 1.253 -1.481 1.00 98.19 89 GLY A CA 1
ATOM 715 C C . GLY A 1 89 ? -1.453 0.282 -0.480 1.00 98.19 89 GLY A C 1
ATOM 716 O O . GLY A 1 89 ? -0.529 0.643 0.245 1.00 98.19 89 GLY A O 1
ATOM 717 N N . PHE A 1 90 ? -1.905 -0.972 -0.492 1.00 98.38 90 PHE A N 1
ATOM 718 C CA . PHE A 1 90 ? -1.381 -2.022 0.383 1.00 98.38 90 PHE A CA 1
ATOM 719 C C . PHE A 1 90 ? 0.108 -2.295 0.124 1.00 98.38 90 PHE A C 1
ATOM 721 O O . PHE A 1 90 ? 0.930 -2.288 1.038 1.00 98.38 90 PHE A O 1
ATOM 728 N N . LEU A 1 91 ? 0.492 -2.433 -1.147 1.00 98.00 91 LEU A N 1
ATOM 729 C CA . LEU A 1 91 ? 1.883 -2.615 -1.566 1.00 98.00 91 LEU A CA 1
ATOM 730 C C . LEU A 1 91 ? 2.760 -1.383 -1.297 1.00 98.00 91 LEU A C 1
ATOM 732 O O . LEU A 1 91 ? 3.980 -1.515 -1.177 1.00 98.00 91 LEU A O 1
ATOM 736 N N . PHE A 1 92 ? 2.173 -0.190 -1.190 1.00 97.31 92 PHE A N 1
ATOM 737 C CA . PHE A 1 92 ? 2.901 1.005 -0.778 1.00 97.31 92 PHE A CA 1
ATOM 738 C C . PHE A 1 92 ? 3.306 0.963 0.703 1.00 97.31 92 PHE A C 1
ATOM 740 O O . PHE A 1 92 ? 4.379 1.461 1.031 1.00 97.31 92 PHE A O 1
ATOM 747 N N . GLY A 1 93 ? 2.534 0.329 1.586 1.00 96.00 93 GLY A N 1
ATOM 748 C CA . GLY A 1 93 ? 2.991 0.057 2.955 1.00 96.00 93 GLY A CA 1
ATOM 749 C C . GLY A 1 93 ? 3.924 -1.154 2.991 1.00 96.00 93 GLY A C 1
ATOM 750 O O . GLY A 1 93 ? 5.154 -1.015 3.010 1.00 96.00 93 GLY A O 1
ATOM 751 N N . ASP A 1 94 ? 3.341 -2.344 2.841 1.00 96.00 94 ASP A N 1
ATOM 752 C CA . ASP A 1 94 ? 3.983 -3.634 3.140 1.00 96.00 94 ASP A CA 1
ATOM 753 C C . ASP A 1 94 ? 4.786 -4.245 1.980 1.00 96.00 94 ASP A C 1
ATOM 755 O O . ASP A 1 94 ? 5.527 -5.217 2.156 1.00 96.00 94 ASP A O 1
ATOM 759 N N . GLY A 1 95 ? 4.656 -3.704 0.768 1.00 95.94 95 GLY A N 1
ATOM 760 C CA . GLY A 1 95 ? 5.370 -4.202 -0.406 1.00 95.94 95 GLY A CA 1
ATOM 761 C C . GLY A 1 95 ? 6.807 -3.696 -0.498 1.00 95.94 95 GLY A C 1
ATOM 762 O O . GLY A 1 95 ? 7.124 -2.557 -0.162 1.00 95.94 95 GLY A O 1
ATOM 763 N N . ASN A 1 96 ? 7.706 -4.521 -1.023 1.00 93.75 96 ASN A N 1
ATOM 764 C CA . ASN A 1 96 ? 9.070 -4.125 -1.359 1.00 93.75 96 ASN A CA 1
ATOM 765 C C . ASN A 1 96 ? 9.422 -4.571 -2.779 1.00 93.75 96 ASN A C 1
ATOM 767 O O . ASN A 1 96 ? 9.162 -5.713 -3.145 1.00 93.75 96 ASN A O 1
ATOM 771 N N . ILE A 1 97 ? 10.054 -3.688 -3.554 1.00 93.81 97 ILE A N 1
ATOM 772 C CA . ILE A 1 97 ? 10.629 -4.020 -4.861 1.00 93.81 97 ILE A CA 1
ATOM 773 C C . ILE A 1 97 ? 12.149 -3.981 -4.727 1.00 93.81 97 ILE A C 1
ATOM 775 O O . ILE A 1 97 ? 12.704 -2.980 -4.275 1.00 93.81 97 ILE A O 1
ATOM 779 N N . ASP A 1 98 ? 12.830 -5.064 -5.093 1.00 90.88 98 ASP A N 1
ATOM 780 C CA . ASP A 1 98 ? 14.294 -5.095 -5.110 1.00 90.88 98 ASP A CA 1
ATOM 781 C C . ASP A 1 98 ? 14.888 -4.590 -6.441 1.00 90.88 98 ASP A C 1
ATOM 783 O O . ASP A 1 98 ? 14.183 -4.263 -7.395 1.00 90.88 98 ASP A O 1
ATOM 787 N N . ILE A 1 99 ? 16.220 -4.526 -6.512 1.00 86.25 99 ILE A N 1
ATOM 788 C CA . ILE A 1 99 ? 16.955 -4.097 -7.716 1.00 86.25 99 ILE A CA 1
ATOM 789 C C . ILE A 1 99 ? 16.755 -5.018 -8.931 1.00 86.25 99 ILE A C 1
ATOM 791 O O . ILE A 1 99 ? 17.071 -4.627 -10.051 1.00 86.25 99 ILE A O 1
ATOM 795 N N . ASN A 1 100 ? 16.242 -6.229 -8.713 1.00 87.38 100 ASN A N 1
ATOM 796 C CA . ASN A 1 100 ? 15.941 -7.214 -9.743 1.00 87.38 100 ASN A CA 1
ATOM 797 C C . ASN A 1 100 ? 14.451 -7.202 -10.113 1.00 87.38 100 ASN A C 1
ATOM 799 O O . ASN A 1 100 ? 13.977 -8.159 -10.724 1.00 87.38 100 ASN A O 1
ATOM 803 N N . ASN A 1 101 ? 13.710 -6.154 -9.729 1.00 90.94 101 ASN A N 1
ATOM 804 C CA . ASN A 1 101 ? 12.273 -6.010 -9.963 1.00 90.94 101 ASN A CA 1
ATOM 805 C C . ASN A 1 101 ? 11.441 -7.159 -9.368 1.00 90.94 101 ASN A C 1
ATOM 807 O O . ASN A 1 101 ? 10.378 -7.520 -9.883 1.00 90.94 101 ASN A O 1
ATOM 811 N N . LYS A 1 102 ? 11.920 -7.750 -8.267 1.00 93.81 102 LYS A N 1
ATOM 812 C CA . LYS A 1 102 ? 11.148 -8.696 -7.466 1.00 93.81 102 LYS A CA 1
ATOM 813 C C . LYS A 1 102 ? 10.278 -7.930 -6.485 1.00 93.81 102 LYS A C 1
ATOM 815 O O . LYS A 1 102 ? 10.789 -7.326 -5.543 1.00 93.81 102 LYS A O 1
ATOM 820 N N . LEU A 1 103 ? 8.968 -8.002 -6.693 1.00 96.19 103 LEU A N 1
ATOM 821 C CA . LEU A 1 103 ? 7.986 -7.665 -5.678 1.00 96.19 103 LEU A CA 1
ATOM 822 C C . LEU A 1 103 ? 8.022 -8.738 -4.588 1.00 96.19 103 LEU A C 1
ATOM 824 O O . LEU A 1 103 ? 7.905 -9.928 -4.880 1.00 96.19 103 LEU A O 1
ATOM 828 N N . GLN A 1 104 ? 8.151 -8.309 -3.339 1.00 96.75 104 GLN A N 1
ATOM 829 C CA . GLN A 1 104 ? 8.062 -9.147 -2.155 1.00 96.75 104 GLN A CA 1
ATOM 830 C C . GLN A 1 104 ? 7.119 -8.512 -1.136 1.00 96.75 104 GLN A C 1
ATOM 832 O O . GLN A 1 104 ? 7.225 -7.322 -0.852 1.00 96.75 104 GLN A O 1
ATOM 837 N N . VAL A 1 105 ? 6.257 -9.332 -0.542 1.00 97.75 105 VAL A N 1
ATOM 838 C CA . VAL A 1 105 ? 5.408 -8.974 0.601 1.00 97.75 105 VAL A CA 1
ATOM 839 C C . VAL A 1 105 ? 5.567 -10.071 1.650 1.00 97.75 105 VAL A C 1
ATOM 841 O O . VAL A 1 105 ? 5.572 -11.250 1.294 1.00 97.75 105 VAL A O 1
ATOM 844 N N . CYS A 1 106 ? 5.752 -9.703 2.919 1.00 97.00 106 CYS A N 1
ATOM 845 C CA . CYS A 1 106 ? 5.975 -10.651 4.012 1.00 97.00 106 CYS A CA 1
ATOM 846 C C . CYS A 1 106 ? 5.170 -10.247 5.250 1.00 97.00 106 CYS A C 1
ATOM 848 O O . CYS A 1 106 ? 5.524 -9.276 5.919 1.00 97.00 106 CYS A O 1
ATOM 850 N N . LEU A 1 107 ? 4.132 -11.011 5.581 1.00 96.81 107 LEU A N 1
ATOM 851 C CA . LEU A 1 107 ? 3.187 -10.712 6.662 1.00 96.81 107 LEU A CA 1
ATOM 852 C C . LEU A 1 107 ? 3.247 -11.791 7.752 1.00 96.81 107 LEU A C 1
ATOM 854 O O . LEU A 1 107 ? 3.852 -12.845 7.552 1.00 96.81 107 LEU A O 1
ATOM 858 N N . GLY A 1 108 ? 2.619 -11.537 8.901 1.00 96.06 108 GLY A N 1
ATOM 859 C CA . GLY A 1 108 ? 2.349 -12.587 9.891 1.00 96.06 108 GLY A CA 1
ATOM 860 C C . GLY A 1 108 ? 1.343 -13.616 9.360 1.00 96.06 108 GLY A C 1
ATOM 861 O O . GLY A 1 108 ? 0.580 -13.319 8.434 1.00 96.06 108 GLY A O 1
ATOM 862 N N . LEU A 1 109 ? 1.341 -14.826 9.925 1.00 95.75 109 LEU A N 1
ATOM 863 C CA . LEU A 1 109 ? 0.455 -15.912 9.483 1.00 95.75 109 LEU A CA 1
ATOM 864 C C . LEU A 1 109 ? -1.037 -15.559 9.524 1.00 95.75 109 LEU A C 1
ATOM 866 O O . LEU A 1 109 ? -1.762 -15.943 8.609 1.00 95.75 109 LEU A O 1
ATOM 870 N N . ASP A 1 110 ? -1.481 -14.758 10.491 1.00 94.31 110 ASP A N 1
ATOM 871 C CA . ASP A 1 110 ? -2.893 -14.368 10.616 1.00 94.31 110 ASP A CA 1
ATOM 872 C C . ASP A 1 110 ? -3.398 -13.510 9.440 1.00 94.31 110 ASP A C 1
ATOM 874 O O . ASP A 1 110 ? -4.595 -13.283 9.286 1.00 94.31 110 ASP A O 1
ATOM 878 N N . SER A 1 111 ? -2.487 -13.003 8.602 1.00 96.00 111 SER A N 1
ATOM 879 C CA . SER A 1 111 ? -2.794 -12.242 7.383 1.00 96.00 111 SER A CA 1
ATOM 880 C C . SER A 1 111 ? -2.532 -13.040 6.098 1.00 96.00 111 SER A C 1
ATOM 882 O O . SER A 1 111 ? -2.528 -12.469 5.005 1.00 96.00 111 SER A O 1
ATOM 884 N N . LYS A 1 112 ? -2.317 -14.362 6.201 1.00 96.62 112 LYS A N 1
ATOM 885 C CA . LYS A 1 112 ? -2.047 -15.244 5.054 1.00 96.62 112 LYS A CA 1
ATOM 886 C C . LYS A 1 112 ? -3.148 -15.177 4.003 1.00 96.62 112 LYS A C 1
ATOM 888 O O . LYS A 1 112 ? -2.829 -15.057 2.825 1.00 96.62 112 LYS A O 1
ATOM 893 N N . GLU A 1 113 ? -4.415 -15.218 4.409 1.00 96.94 113 GLU A N 1
ATOM 894 C CA . GLU A 1 113 ? -5.555 -15.159 3.481 1.00 96.94 113 GLU A CA 1
ATOM 895 C C . GLU A 1 113 ? -5.521 -13.890 2.625 1.00 96.94 113 GLU A C 1
ATOM 897 O O . GLU A 1 113 ? -5.722 -13.939 1.410 1.00 96.94 113 GLU A O 1
ATOM 902 N N . HIS A 1 114 ? -5.156 -12.755 3.224 1.00 98.00 114 HIS A N 1
ATOM 903 C CA . HIS A 1 114 ? -4.988 -11.505 2.494 1.00 98.00 114 HIS A CA 1
ATOM 904 C C . HIS A 1 114 ? -3.876 -11.613 1.443 1.00 98.00 114 HIS A C 1
ATOM 906 O O . HIS A 1 114 ? -4.026 -11.184 0.298 1.00 98.00 114 HIS A O 1
ATOM 912 N N . LEU A 1 115 ? -2.771 -12.270 1.793 1.00 97.81 115 LEU A N 1
ATOM 913 C CA . LEU A 1 115 ? -1.672 -12.496 0.865 1.00 97.81 115 LEU A CA 1
ATOM 914 C C . LEU A 1 115 ? -2.040 -13.475 -0.264 1.00 97.81 115 LEU A C 1
ATOM 916 O O . LEU A 1 115 ? -1.594 -13.294 -1.398 1.00 97.81 115 LEU A O 1
ATOM 920 N N . GLN A 1 116 ? -2.895 -14.465 0.009 1.00 98.31 116 GLN A N 1
ATOM 921 C CA . GLN A 1 116 ? -3.455 -15.369 -1.003 1.00 98.31 116 GLN A CA 1
ATOM 922 C C . GLN A 1 116 ? -4.360 -14.613 -1.983 1.00 98.31 116 GLN A C 1
ATOM 924 O O . GLN A 1 116 ? -4.255 -14.825 -3.192 1.00 98.31 116 GLN A O 1
ATOM 929 N N . LYS A 1 117 ? -5.177 -13.665 -1.498 1.00 98.50 117 LYS A N 1
ATOM 930 C CA . LYS A 1 117 ? -5.977 -12.774 -2.357 1.00 98.50 117 LYS A CA 1
ATOM 931 C C . LYS A 1 117 ? -5.093 -11.944 -3.289 1.00 98.50 117 LYS A C 1
ATOM 933 O O . LYS A 1 117 ? -5.408 -11.829 -4.473 1.00 98.50 117 LYS A O 1
ATOM 938 N N . LEU A 1 118 ? -3.964 -11.422 -2.797 1.00 98.44 118 LEU A N 1
ATOM 939 C CA . LEU A 1 118 ? -2.994 -10.713 -3.642 1.00 98.44 118 LEU A CA 1
ATOM 940 C C . LEU A 1 118 ? -2.377 -11.649 -4.691 1.00 98.44 118 LEU A C 1
ATOM 942 O O . LEU A 1 118 ? -2.264 -11.285 -5.859 1.00 98.44 118 LEU A O 1
ATOM 946 N N . SER A 1 119 ? -2.011 -12.865 -4.287 1.00 97.88 119 SER A N 1
ATOM 947 C CA . SER A 1 119 ? -1.488 -13.918 -5.168 1.00 97.88 119 SER A CA 1
ATOM 948 C C . SER A 1 119 ? -2.454 -14.210 -6.324 1.00 97.88 119 SER A C 1
ATOM 950 O O . SER A 1 119 ? -2.096 -14.114 -7.501 1.00 97.88 119 SER A O 1
ATOM 952 N N . MET A 1 120 ? -3.725 -14.445 -5.989 1.00 97.94 120 MET A N 1
ATOM 953 C CA . MET A 1 120 ? -4.797 -14.691 -6.949 1.00 97.94 120 MET A CA 1
ATOM 954 C C . MET A 1 120 ? -5.028 -13.483 -7.867 1.00 97.94 120 MET A C 1
ATOM 956 O O . MET A 1 120 ? -5.135 -13.646 -9.079 1.00 97.94 120 MET A O 1
ATOM 960 N N . PHE A 1 121 ? -5.025 -12.263 -7.323 1.00 97.75 121 PHE A N 1
ATOM 961 C CA . PHE A 1 121 ? -5.160 -11.034 -8.106 1.00 97.75 121 PHE A CA 1
ATOM 962 C C . PHE A 1 121 ? -4.026 -10.855 -9.131 1.00 97.75 121 PHE A C 1
ATOM 964 O O . PHE A 1 121 ? -4.276 -10.449 -10.266 1.00 97.75 121 PHE A O 1
ATOM 971 N N . LEU A 1 122 ? -2.781 -11.162 -8.754 1.00 96.62 122 LEU A N 1
ATOM 972 C CA . LEU A 1 122 ? -1.622 -10.959 -9.625 1.00 96.62 122 LEU A CA 1
ATOM 973 C C . LEU A 1 122 ? -1.469 -12.052 -10.682 1.00 96.62 122 LEU A C 1
ATOM 975 O O . LEU A 1 122 ? -1.115 -11.736 -11.818 1.00 96.62 122 LEU A O 1
ATOM 979 N N . ILE A 1 123 ? -1.697 -13.322 -10.331 1.00 95.38 123 ILE A N 1
ATOM 980 C CA . ILE A 1 123 ? -1.351 -14.470 -11.193 1.00 95.38 123 ILE A CA 1
ATOM 981 C C . ILE A 1 123 ? -2.428 -15.562 -11.281 1.00 95.38 123 ILE A C 1
ATOM 983 O O . ILE A 1 123 ? -2.230 -16.547 -11.991 1.00 95.38 123 ILE A O 1
ATOM 987 N N . GLY A 1 124 ? -3.546 -15.430 -10.564 1.00 93.88 124 GLY A N 1
ATOM 988 C CA . GLY A 1 124 ? -4.638 -16.413 -10.575 1.00 93.88 124 GLY A CA 1
ATOM 989 C C . GLY A 1 124 ? -4.295 -17.748 -9.924 1.00 93.88 124 GLY A C 1
ATOM 990 O O . GLY A 1 124 ? -4.922 -18.757 -10.232 1.00 93.88 124 GLY A O 1
ATOM 991 N N . LYS A 1 125 ? -3.261 -17.781 -9.078 1.00 93.69 125 LYS A N 1
ATOM 992 C CA . LYS A 1 125 ? -2.814 -18.974 -8.357 1.00 93.69 125 LYS A CA 1
ATOM 993 C C . LYS A 1 125 ? -2.299 -18.581 -6.985 1.00 93.69 125 LYS A C 1
ATOM 995 O O . LYS A 1 125 ? -1.672 -17.534 -6.842 1.00 93.69 125 LYS A O 1
ATOM 1000 N N . ASP A 1 126 ? -2.505 -19.451 -6.005 1.00 96.12 126 ASP A N 1
ATOM 1001 C CA . ASP A 1 126 ? -1.864 -19.303 -4.707 1.00 96.12 126 ASP A CA 1
ATOM 1002 C C . ASP A 1 126 ? -0.428 -19.842 -4.752 1.00 96.12 126 ASP A C 1
ATOM 1004 O O . ASP A 1 126 ? -0.192 -21.044 -4.859 1.00 96.12 126 ASP A O 1
ATOM 1008 N N . ILE A 1 127 ? 0.539 -18.928 -4.698 1.00 96.25 127 ILE A N 1
ATOM 1009 C CA . ILE A 1 127 ? 1.972 -19.234 -4.570 1.00 96.25 127 ILE A CA 1
ATOM 1010 C C . ILE A 1 127 ? 2.565 -18.750 -3.238 1.00 96.25 127 ILE A C 1
ATOM 1012 O O . ILE A 1 127 ? 3.789 -18.607 -3.131 1.00 96.25 127 ILE A O 1
ATOM 1016 N N . VAL A 1 128 ? 1.723 -18.421 -2.253 1.00 97.75 128 VAL A N 1
ATOM 1017 C CA . VAL A 1 128 ? 2.178 -17.918 -0.954 1.00 97.75 128 VAL A CA 1
ATOM 1018 C C . VAL A 1 128 ? 2.952 -19.013 -0.228 1.00 97.75 128 VAL A C 1
ATOM 1020 O O . VAL A 1 128 ? 2.480 -20.133 -0.056 1.00 97.75 128 VAL A O 1
ATOM 1023 N N . LYS A 1 129 ? 4.160 -18.678 0.219 1.00 97.44 129 LYS A N 1
ATOM 1024 C CA . LYS A 1 129 ? 5.013 -19.572 1.004 1.00 97.44 129 LYS A CA 1
ATOM 1025 C C . LYS A 1 129 ? 4.890 -19.256 2.485 1.00 97.44 129 LYS A C 1
ATOM 1027 O O . LYS A 1 129 ? 4.742 -18.093 2.856 1.00 97.44 129 LYS A O 1
ATOM 1032 N N . ILE A 1 130 ? 4.991 -20.281 3.321 1.00 97.38 130 ILE A N 1
ATOM 1033 C CA . ILE A 1 130 ? 4.989 -20.155 4.780 1.00 97.38 130 ILE A CA 1
ATOM 1034 C C . ILE A 1 130 ? 6.401 -20.416 5.296 1.00 97.38 130 ILE A C 1
ATOM 1036 O O . ILE A 1 130 ? 7.064 -21.350 4.848 1.00 97.38 130 ILE A O 1
ATOM 1040 N N . TYR A 1 131 ? 6.840 -19.579 6.230 1.00 93.06 131 TYR A N 1
ATOM 1041 C CA . TYR A 1 131 ? 8.120 -19.678 6.915 1.00 93.06 131 TYR A CA 1
ATOM 1042 C C . TYR A 1 131 ? 7.900 -19.335 8.388 1.00 93.06 131 TYR A C 1
ATOM 1044 O O . TYR A 1 131 ? 7.656 -18.172 8.705 1.00 93.06 131 TYR A O 1
ATOM 1052 N N . ASN A 1 132 ? 7.995 -20.323 9.280 1.00 92.81 132 ASN A N 1
ATOM 1053 C CA . ASN A 1 132 ? 7.695 -20.166 10.708 1.00 92.81 132 ASN A CA 1
ATOM 1054 C C . ASN A 1 132 ? 6.318 -19.501 10.927 1.00 92.81 132 ASN A C 1
ATOM 1056 O O . ASN A 1 132 ? 5.308 -20.006 10.448 1.00 92.81 132 ASN A O 1
ATOM 1060 N N . ASP A 1 133 ? 6.292 -18.354 11.602 1.00 94.44 133 ASP A N 1
ATOM 1061 C CA . ASP A 1 133 ? 5.132 -17.520 11.925 1.00 94.44 133 ASP A CA 1
ATOM 1062 C C . ASP A 1 133 ? 4.817 -16.457 10.851 1.00 94.44 133 ASP A C 1
ATOM 1064 O O . ASP A 1 133 ? 4.015 -15.542 11.071 1.00 94.44 133 ASP A O 1
ATOM 1068 N N . ARG A 1 134 ? 5.417 -16.574 9.658 1.00 96.94 134 ARG A N 1
ATOM 1069 C CA . ARG A 1 134 ? 5.256 -15.618 8.556 1.00 96.94 134 ARG A CA 1
ATOM 1070 C C . ARG A 1 134 ? 4.793 -16.271 7.261 1.00 96.94 134 ARG A C 1
ATOM 1072 O O . ARG A 1 134 ? 5.100 -17.422 6.956 1.00 96.94 134 ARG A O 1
ATOM 1079 N N . CYS A 1 135 ? 4.105 -15.484 6.443 1.00 97.69 135 CYS A N 1
ATOM 1080 C CA . CYS A 1 135 ? 3.764 -15.824 5.067 1.00 97.69 135 CYS A CA 1
ATOM 1081 C C . CYS A 1 135 ? 4.405 -14.830 4.090 1.00 97.69 135 CYS A C 1
ATOM 1083 O O . CYS A 1 135 ? 4.581 -13.649 4.399 1.00 97.69 135 CYS A O 1
ATOM 1085 N N . GLN A 1 136 ? 4.786 -15.306 2.906 1.00 98.12 136 GLN A N 1
ATOM 1086 C CA . GLN A 1 136 ? 5.518 -14.520 1.922 1.00 98.12 136 GLN A CA 1
ATOM 1087 C C . GLN A 1 136 ? 5.022 -14.769 0.496 1.00 98.12 136 GLN A C 1
ATOM 1089 O O . GLN A 1 136 ? 4.866 -15.909 0.060 1.00 98.12 136 GLN A O 1
ATOM 1094 N N . LEU A 1 137 ? 4.877 -13.682 -0.261 1.00 97.81 137 LEU A N 1
ATOM 1095 C CA . LEU A 1 137 ? 4.656 -13.680 -1.703 1.00 97.81 137 LEU A CA 1
ATOM 1096 C C . LEU A 1 137 ? 5.862 -13.040 -2.389 1.00 97.81 137 LEU A C 1
ATOM 1098 O O . LEU A 1 137 ? 6.315 -11.971 -1.974 1.00 97.81 137 LEU A O 1
ATOM 1102 N N . GLN A 1 138 ? 6.367 -13.678 -3.445 1.00 96.31 138 GLN A N 1
ATOM 1103 C CA . GLN A 1 138 ? 7.447 -13.150 -4.278 1.00 96.31 138 GLN A CA 1
ATOM 1104 C C . GLN A 1 138 ? 7.117 -13.316 -5.760 1.00 96.31 138 GLN A C 1
ATOM 1106 O O . GLN A 1 138 ? 6.858 -14.429 -6.220 1.00 96.31 138 GLN A O 1
ATOM 1111 N N . ILE A 1 139 ? 7.181 -12.219 -6.514 1.00 94.31 139 ILE A N 1
ATOM 1112 C CA . ILE A 1 139 ? 6.979 -12.203 -7.966 1.00 94.31 139 ILE A CA 1
ATOM 1113 C C . ILE A 1 139 ? 8.026 -11.291 -8.601 1.00 94.31 139 ILE A C 1
ATOM 1115 O O . ILE A 1 139 ? 8.067 -10.094 -8.330 1.00 94.31 139 ILE A O 1
ATOM 1119 N N . THR A 1 140 ? 8.853 -11.846 -9.484 1.00 92.62 140 THR A N 1
ATOM 1120 C CA . THR A 1 140 ? 9.765 -11.060 -10.321 1.00 92.62 140 THR A CA 1
ATOM 1121 C C . THR A 1 140 ? 9.087 -10.727 -11.634 1.00 92.62 140 THR A C 1
ATOM 1123 O O . THR A 1 140 ? 8.767 -11.621 -12.416 1.00 92.62 140 THR A O 1
ATOM 1126 N N . SER A 1 141 ? 8.860 -9.438 -11.869 1.00 91.25 141 SER A N 1
ATOM 1127 C CA . SER A 1 141 ? 8.374 -8.948 -13.151 1.00 91.25 141 SER A CA 1
ATOM 1128 C C . SER A 1 141 ? 8.717 -7.479 -13.313 1.00 91.25 141 SER A C 1
ATOM 1130 O O . SER A 1 141 ? 8.253 -6.613 -12.572 1.00 91.25 141 SER A O 1
ATOM 1132 N N . ASP A 1 142 ? 9.486 -7.203 -14.355 1.00 87.31 142 ASP A N 1
ATOM 1133 C CA . ASP A 1 142 ? 9.858 -5.854 -14.736 1.00 87.31 142 ASP A CA 1
ATOM 1134 C C . ASP A 1 142 ? 8.594 -5.009 -15.062 1.00 87.31 142 ASP A C 1
ATOM 1136 O O . ASP A 1 142 ? 8.529 -3.836 -14.691 1.00 87.31 142 ASP A O 1
ATOM 1140 N N . ILE A 1 143 ? 7.575 -5.562 -15.753 1.00 89.81 143 ILE A N 1
ATOM 1141 C CA . ILE A 1 143 ? 6.340 -4.821 -16.119 1.00 89.81 143 ILE A CA 1
ATOM 1142 C C . ILE A 1 143 ? 5.570 -4.434 -14.853 1.00 89.81 143 ILE A C 1
ATOM 1144 O O . ILE A 1 143 ? 5.139 -3.287 -14.719 1.00 89.81 143 ILE A O 1
ATOM 1148 N N . LEU A 1 144 ? 5.435 -5.380 -13.921 1.00 93.56 144 LEU A N 1
ATOM 1149 C CA . LEU A 1 144 ? 4.780 -5.160 -12.637 1.00 93.56 144 LEU A CA 1
ATOM 1150 C C . LEU A 1 144 ? 5.494 -4.061 -11.847 1.00 93.56 144 LEU A C 1
ATOM 1152 O O . LEU A 1 144 ? 4.857 -3.100 -11.424 1.00 93.56 144 LEU A O 1
ATOM 1156 N N . ALA A 1 145 ? 6.817 -4.165 -11.702 1.00 92.62 145 ALA A N 1
ATOM 1157 C CA . ALA A 1 145 ? 7.608 -3.187 -10.965 1.00 92.62 145 ALA A CA 1
ATOM 1158 C C . ALA A 1 145 ? 7.502 -1.781 -11.574 1.00 92.62 145 ALA A C 1
ATOM 1160 O O . ALA A 1 145 ? 7.298 -0.796 -10.863 1.00 92.62 145 ALA A O 1
ATOM 1161 N N . ASN A 1 146 ? 7.554 -1.683 -12.903 1.00 89.94 146 ASN A N 1
ATOM 1162 C CA . ASN A 1 146 ? 7.412 -0.411 -13.602 1.00 89.94 146 ASN A CA 1
ATOM 1163 C C . ASN A 1 146 ? 6.033 0.221 -13.434 1.00 89.94 146 ASN A C 1
ATOM 1165 O O . ASN A 1 146 ? 5.938 1.434 -13.249 1.00 89.94 146 ASN A O 1
ATOM 1169 N N . ASN A 1 147 ? 4.962 -0.565 -13.487 1.00 94.12 147 ASN A N 1
ATOM 1170 C CA . ASN A 1 147 ? 3.621 -0.040 -13.251 1.00 94.12 147 ASN A CA 1
ATOM 1171 C C . ASN A 1 147 ? 3.415 0.363 -11.785 1.00 94.12 147 ASN A C 1
ATOM 1173 O O . ASN A 1 147 ? 2.863 1.430 -11.535 1.00 94.12 147 ASN A O 1
ATOM 1177 N N . LEU A 1 148 ? 3.937 -0.408 -10.828 1.00 95.56 148 LEU A N 1
ATOM 1178 C CA . LEU A 1 148 ? 3.904 -0.063 -9.403 1.00 95.56 148 LEU A CA 1
ATOM 1179 C C . LEU A 1 148 ? 4.684 1.228 -9.090 1.00 95.56 148 LEU A C 1
ATOM 1181 O O . LEU A 1 148 ? 4.250 2.022 -8.253 1.00 95.56 148 LEU A O 1
ATOM 1185 N N . SER A 1 149 ? 5.765 1.515 -9.826 1.00 92.75 149 SER A N 1
ATOM 1186 C CA . SER A 1 149 ? 6.510 2.777 -9.685 1.00 92.75 149 SER A CA 1
ATOM 1187 C C . SER A 1 149 ? 5.649 4.025 -9.918 1.00 92.75 149 SER A C 1
ATOM 1189 O O . SER A 1 149 ? 5.901 5.064 -9.310 1.00 92.75 149 SER A O 1
ATOM 1191 N N . LYS A 1 150 ? 4.576 3.916 -10.718 1.00 92.94 150 LYS A N 1
ATOM 1192 C CA . LYS A 1 150 ? 3.628 5.013 -10.984 1.00 92.94 150 LYS A CA 1
ATOM 1193 C C . LYS A 1 150 ? 2.823 5.422 -9.749 1.00 92.94 150 LYS A C 1
ATOM 1195 O O . LYS A 1 150 ? 2.239 6.497 -9.761 1.00 92.94 150 LYS A O 1
ATOM 1200 N N . PHE A 1 151 ? 2.809 4.587 -8.711 1.00 95.12 151 PHE A N 1
ATOM 1201 C CA . PHE A 1 151 ? 2.195 4.852 -7.409 1.00 95.12 151 PHE A CA 1
ATOM 1202 C C . PHE A 1 151 ? 3.214 5.275 -6.337 1.00 95.12 151 PHE A C 1
ATOM 1204 O O . PHE A 1 151 ? 2.847 5.472 -5.181 1.00 95.12 151 PHE A O 1
ATOM 1211 N N . GLY A 1 152 ? 4.498 5.390 -6.697 1.00 92.38 152 GLY A N 1
ATOM 1212 C CA . GLY A 1 152 ? 5.592 5.632 -5.754 1.00 92.38 152 GLY A CA 1
ATOM 1213 C C . GLY A 1 152 ? 6.175 4.357 -5.132 1.00 92.38 152 GLY A C 1
ATOM 1214 O O . GLY A 1 152 ? 6.969 4.433 -4.195 1.00 92.38 152 GLY A O 1
ATOM 1215 N N . ILE A 1 153 ? 5.830 3.170 -5.634 1.00 94.62 153 ILE A N 1
ATOM 1216 C CA . ILE A 1 153 ? 6.368 1.906 -5.121 1.00 94.62 153 ILE A CA 1
ATOM 1217 C C . ILE A 1 153 ? 7.653 1.590 -5.888 1.00 94.62 153 ILE A C 1
ATOM 1219 O O . ILE A 1 153 ? 7.625 1.072 -7.001 1.00 94.62 153 ILE A O 1
ATOM 1223 N N . ILE A 1 154 ? 8.790 1.953 -5.300 1.00 87.56 154 ILE A N 1
ATOM 1224 C CA . ILE A 1 154 ? 10.130 1.805 -5.883 1.00 87.56 154 ILE A CA 1
ATOM 1225 C C . ILE A 1 154 ? 11.088 1.123 -4.890 1.00 87.56 154 ILE A C 1
ATOM 1227 O O . ILE A 1 154 ? 10.784 1.039 -3.695 1.00 87.56 154 ILE A O 1
ATOM 1231 N N . PRO A 1 155 ? 12.270 0.655 -5.326 1.00 86.12 155 PRO A N 1
ATOM 1232 C CA . PRO A 1 155 ? 13.291 0.191 -4.392 1.00 86.12 155 PRO A CA 1
ATOM 1233 C C . PRO A 1 155 ? 13.650 1.255 -3.347 1.00 86.12 155 PRO A C 1
ATOM 1235 O O . PRO A 1 155 ? 13.830 2.426 -3.676 1.00 86.12 155 PRO A O 1
ATOM 1238 N N . ARG A 1 156 ? 13.763 0.846 -2.073 1.00 7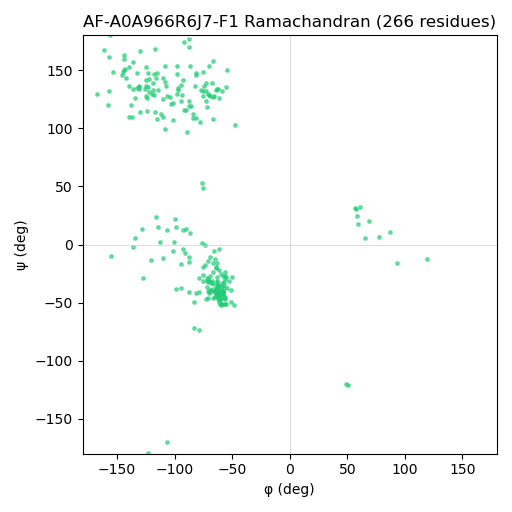7.44 156 ARG A N 1
ATOM 1239 C CA . ARG A 1 156 ? 14.027 1.738 -0.919 1.00 77.44 156 ARG A CA 1
ATOM 1240 C C . ARG A 1 156 ? 13.001 2.881 -0.757 1.00 77.44 156 ARG A C 1
ATOM 1242 O O . ARG A 1 156 ? 13.345 3.948 -0.246 1.00 77.44 156 ARG A O 1
ATOM 1249 N N . LYS A 1 157 ? 11.739 2.647 -1.149 1.00 82.19 157 LYS A N 1
ATOM 1250 C CA . LYS A 1 157 ? 10.627 3.620 -1.084 1.00 82.19 157 LYS A CA 1
ATOM 1251 C C . LYS A 1 157 ? 10.439 4.297 0.275 1.00 82.19 157 LYS A C 1
ATOM 1253 O O . LYS A 1 157 ? 10.182 5.493 0.306 1.00 82.19 157 LYS A O 1
ATOM 1258 N N . THR A 1 158 ? 10.610 3.560 1.378 1.00 76.00 158 THR A N 1
ATOM 1259 C CA . THR A 1 158 ? 10.210 3.964 2.740 1.00 76.00 158 THR A CA 1
ATOM 1260 C C . THR A 1 158 ? 10.739 5.336 3.169 1.00 76.00 158 THR A C 1
ATOM 1262 O O . THR A 1 158 ? 10.066 6.043 3.911 1.00 76.00 158 THR A O 1
ATOM 1265 N N . TYR A 1 159 ? 11.918 5.733 2.682 1.00 74.94 159 TYR A N 1
ATOM 1266 C CA . TYR A 1 159 ? 12.543 7.016 3.022 1.00 74.94 159 TYR A CA 1
ATOM 1267 C C . TYR A 1 159 ? 12.574 8.022 1.871 1.00 74.94 159 TYR A C 1
ATOM 1269 O O . TYR A 1 159 ? 12.899 9.181 2.096 1.00 74.94 159 TYR A O 1
ATOM 1277 N N . ASN A 1 160 ? 12.275 7.585 0.647 1.00 78.44 160 ASN A N 1
ATOM 1278 C CA . ASN A 1 160 ? 12.646 8.313 -0.568 1.00 78.44 160 ASN A CA 1
ATOM 1279 C C . ASN A 1 160 ? 11.511 8.426 -1.593 1.00 78.44 160 ASN A C 1
ATOM 1281 O O . ASN A 1 160 ? 11.753 8.887 -2.705 1.00 78.44 160 ASN A O 1
ATOM 1285 N N . SER A 1 161 ? 10.300 7.973 -1.263 1.00 85.94 161 SER A N 1
ATOM 1286 C CA . SER A 1 161 ? 9.180 7.976 -2.197 1.00 85.94 161 SER A CA 1
ATOM 1287 C C . SER A 1 161 ? 7.893 8.455 -1.549 1.00 85.94 161 SER A C 1
ATOM 1289 O O . SER A 1 161 ? 7.524 8.016 -0.455 1.00 85.94 161 SER A O 1
ATOM 1291 N N . THR A 1 162 ? 7.205 9.344 -2.255 1.00 90.19 162 THR A N 1
ATOM 1292 C CA . THR A 1 162 ? 5.896 9.846 -1.865 1.00 90.19 162 THR A CA 1
ATOM 1293 C C . THR A 1 162 ? 4.777 9.112 -2.595 1.00 90.19 162 THR A C 1
ATOM 1295 O O . THR A 1 162 ? 4.972 8.576 -3.687 1.00 90.19 162 THR A O 1
ATOM 1298 N N . ILE A 1 163 ? 3.594 9.069 -1.981 1.00 94.75 163 ILE A N 1
ATOM 1299 C CA . ILE A 1 163 ? 2.393 8.497 -2.596 1.00 94.75 163 ILE A CA 1
ATOM 1300 C C . ILE A 1 163 ? 2.079 9.248 -3.893 1.00 94.75 163 ILE A C 1
ATOM 1302 O O . ILE A 1 163 ? 1.983 10.477 -3.905 1.00 94.75 163 ILE A O 1
ATOM 1306 N N . ILE A 1 164 ? 1.830 8.503 -4.970 1.00 93.94 164 ILE A N 1
ATOM 1307 C CA . ILE A 1 164 ? 1.297 9.055 -6.218 1.00 93.94 164 ILE A CA 1
ATOM 1308 C C . ILE A 1 164 ? -0.094 8.462 -6.443 1.00 93.94 164 ILE A C 1
ATOM 1310 O O . ILE A 1 164 ? -0.244 7.279 -6.749 1.00 93.94 164 ILE A O 1
ATOM 1314 N N . LEU A 1 165 ? -1.125 9.289 -6.272 1.00 95.38 165 LEU A N 1
ATOM 1315 C CA . LEU A 1 165 ? -2.513 8.865 -6.446 1.00 95.38 165 LEU A CA 1
ATOM 1316 C C . LEU A 1 165 ? -2.922 8.859 -7.933 1.00 95.38 165 LEU A C 1
ATOM 1318 O O . LEU A 1 165 ? -2.456 9.701 -8.709 1.00 95.38 165 LEU A O 1
ATOM 1322 N N . PRO A 1 166 ? -3.823 7.947 -8.353 1.00 94.62 166 PRO A N 1
ATOM 1323 C CA . PRO A 1 166 ? -4.424 7.978 -9.684 1.00 94.62 166 PRO A CA 1
ATOM 1324 C C . PRO A 1 166 ? -5.080 9.323 -10.006 1.00 94.62 166 PRO A C 1
ATOM 1326 O O . PRO A 1 166 ? -5.657 9.956 -9.137 1.00 94.62 166 PRO A O 1
ATOM 1329 N N . LYS A 1 167 ? -5.124 9.717 -11.286 1.00 93.12 167 LYS A N 1
ATOM 1330 C CA . LYS A 1 167 ? -5.823 10.953 -11.701 1.00 93.12 167 LYS A CA 1
ATOM 1331 C C . LYS A 1 167 ? -7.304 10.983 -11.296 1.00 93.12 167 LYS A C 1
ATOM 1333 O O . LYS A 1 167 ? -7.861 12.051 -11.055 1.00 93.12 167 LYS A O 1
ATOM 1338 N N . ASN A 1 168 ? -7.956 9.820 -11.267 1.00 94.88 168 ASN A N 1
ATOM 1339 C CA . ASN A 1 168 ? -9.353 9.706 -10.872 1.00 94.88 168 ASN A CA 1
ATOM 1340 C C . ASN A 1 168 ? -9.487 9.770 -9.343 1.00 94.88 168 ASN A C 1
ATOM 1342 O O . ASN A 1 168 ? -9.245 8.778 -8.653 1.00 94.88 168 ASN A O 1
ATOM 1346 N N . LYS A 1 169 ? -9.972 10.910 -8.836 1.00 95.31 169 LYS A N 1
ATOM 1347 C CA . LYS A 1 169 ? -10.179 11.152 -7.399 1.00 95.31 169 LYS A CA 1
ATOM 1348 C C . LYS A 1 169 ? -11.073 10.117 -6.713 1.00 95.31 169 LYS A C 1
ATOM 1350 O O . LYS A 1 169 ? -10.854 9.818 -5.544 1.00 95.31 169 LYS A O 1
ATOM 1355 N N . LYS A 1 170 ? -12.030 9.508 -7.429 1.00 95.25 170 LYS A N 1
ATOM 1356 C CA . LYS A 1 170 ? -12.901 8.454 -6.870 1.00 95.25 170 LYS A CA 1
ATOM 1357 C C . LYS A 1 170 ? -12.110 7.224 -6.407 1.00 95.25 170 LYS A C 1
ATOM 1359 O O . LYS A 1 170 ? -12.596 6.473 -5.570 1.00 95.25 170 LYS A O 1
ATOM 1364 N N . LEU A 1 171 ? -10.898 7.020 -6.934 1.00 96.81 171 LEU A N 1
ATOM 1365 C CA . LEU A 1 171 ? -10.039 5.891 -6.582 1.00 96.81 171 LEU A CA 1
ATOM 1366 C C . LEU A 1 171 ? -9.149 6.150 -5.362 1.00 96.81 171 LEU A C 1
ATOM 1368 O O . LEU A 1 171 ? -8.626 5.200 -4.785 1.00 96.81 171 LEU A O 1
ATOM 1372 N N . HIS A 1 172 ? -8.992 7.407 -4.936 1.00 97.25 172 HIS A N 1
ATOM 1373 C CA . HIS A 1 172 ? -8.090 7.764 -3.838 1.00 97.25 172 HIS A CA 1
ATOM 1374 C C . HIS A 1 172 ? -8.447 7.033 -2.542 1.00 97.25 172 HIS A C 1
ATOM 1376 O O . HIS A 1 172 ? -7.556 6.522 -1.868 1.00 97.25 172 HIS A O 1
ATOM 1382 N N . LYS A 1 173 ? -9.745 6.910 -2.232 1.00 97.12 173 LYS A N 1
ATOM 1383 C CA . LYS A 1 173 ? -10.209 6.191 -1.039 1.00 97.12 173 LYS A CA 1
ATOM 1384 C C . LYS A 1 173 ? -9.766 4.727 -1.010 1.00 97.12 173 LYS A C 1
ATOM 1386 O O . LYS A 1 173 ? -9.399 4.233 0.047 1.00 97.12 173 LYS A O 1
ATOM 1391 N N . HIS A 1 174 ? -9.714 4.058 -2.164 1.00 98.12 174 HIS A N 1
ATOM 1392 C CA . HIS A 1 174 ? -9.275 2.664 -2.244 1.00 98.12 174 HIS A CA 1
ATOM 1393 C C . HIS A 1 174 ? -7.770 2.546 -1.999 1.00 98.12 174 HIS A C 1
ATOM 1395 O O . HIS A 1 174 ? -7.352 1.653 -1.268 1.00 98.12 174 HIS A O 1
ATOM 1401 N N . PHE A 1 175 ? -6.970 3.483 -2.527 1.00 98.31 175 PHE A N 1
ATOM 1402 C CA . PHE A 1 175 ? -5.534 3.544 -2.228 1.00 98.31 175 PHE A CA 1
ATOM 1403 C C . PHE A 1 175 ? -5.305 3.748 -0.730 1.00 98.31 175 PHE A C 1
ATOM 1405 O O . PHE A 1 175 ? -4.520 3.040 -0.111 1.00 98.31 175 PHE A O 1
ATOM 1412 N N . ILE A 1 176 ? -6.020 4.703 -0.134 1.00 97.75 176 ILE A N 1
ATOM 1413 C CA . ILE A 1 176 ? -5.885 5.038 1.286 1.00 97.75 176 ILE A CA 1
ATOM 1414 C C . ILE A 1 176 ? -6.321 3.875 2.167 1.00 97.75 176 ILE A C 1
ATOM 1416 O O . ILE A 1 176 ? -5.623 3.580 3.130 1.00 97.75 176 ILE A O 1
ATOM 1420 N N . ARG A 1 177 ? -7.410 3.175 1.817 1.00 97.62 177 ARG A N 1
ATOM 1421 C CA . ARG A 1 177 ? -7.818 1.938 2.496 1.00 97.62 177 ARG A CA 1
ATOM 1422 C C . ARG A 1 177 ? -6.693 0.905 2.462 1.00 97.62 177 ARG A C 1
ATOM 1424 O O . ARG A 1 177 ? -6.312 0.410 3.511 1.00 97.62 177 ARG A O 1
ATOM 1431 N N . GLY A 1 178 ? -6.126 0.624 1.287 1.00 98.06 178 GLY A N 1
ATOM 1432 C CA . GLY A 1 178 ? -5.018 -0.328 1.168 1.00 98.06 178 GLY A CA 1
ATOM 1433 C C . GLY A 1 178 ? -3.801 0.085 1.992 1.00 98.06 178 GLY A C 1
ATOM 1434 O O . GLY A 1 178 ? -3.215 -0.737 2.688 1.00 98.06 178 GLY A O 1
ATOM 1435 N N . TYR A 1 179 ? -3.451 1.372 1.972 1.00 97.88 179 TYR A N 1
ATOM 1436 C CA . TYR A 1 179 ? -2.318 1.877 2.741 1.00 97.88 179 TYR A CA 1
ATOM 1437 C C . TYR A 1 179 ? -2.563 1.819 4.257 1.00 97.88 179 TYR A C 1
ATOM 1439 O O . TYR A 1 179 ? -1.667 1.443 5.009 1.00 97.88 179 TYR A O 1
ATOM 1447 N N . LEU A 1 180 ? -3.790 2.110 4.705 1.00 96.88 180 LEU A N 1
ATOM 1448 C CA . LEU A 1 180 ? -4.224 1.913 6.089 1.00 96.88 180 LEU A CA 1
ATOM 1449 C C . LEU A 1 180 ? -4.180 0.433 6.482 1.00 96.88 180 LEU A C 1
ATOM 1451 O O . LEU A 1 180 ? -3.794 0.115 7.603 1.00 96.88 180 LEU A O 1
ATOM 1455 N N . ASP A 1 181 ? -4.533 -0.476 5.579 1.00 97.19 181 ASP A N 1
ATOM 1456 C CA . ASP A 1 181 ? -4.489 -1.917 5.825 1.00 97.19 181 ASP A CA 1
ATOM 1457 C C . ASP A 1 181 ? -3.062 -2.459 5.942 1.00 97.19 181 ASP A C 1
ATOM 1459 O O . ASP A 1 181 ? -2.852 -3.372 6.738 1.00 97.19 181 ASP A O 1
ATOM 1463 N N . ALA A 1 182 ? -2.081 -1.824 5.305 1.00 96.56 182 ALA A N 1
ATOM 1464 C CA . ALA A 1 182 ? -0.665 -2.126 5.500 1.00 96.56 182 ALA A CA 1
ATOM 1465 C C . ALA A 1 182 ? -0.065 -1.419 6.738 1.00 96.56 182 ALA A C 1
ATOM 1467 O O . ALA A 1 182 ? 0.126 -2.032 7.786 1.00 96.56 182 ALA A O 1
ATOM 1468 N N . ASP A 1 183 ? 0.126 -0.096 6.676 1.00 95.12 183 ASP A N 1
ATOM 1469 C CA . ASP A 1 183 ? 0.888 0.682 7.676 1.00 95.12 183 ASP A CA 1
ATOM 1470 C C . ASP A 1 183 ? 0.020 1.265 8.810 1.00 95.12 183 ASP A C 1
ATOM 1472 O O . ASP A 1 183 ? 0.511 1.931 9.732 1.00 95.12 183 ASP A O 1
ATOM 1476 N N . GLY A 1 184 ? -1.297 1.077 8.732 1.00 96.25 184 GLY A N 1
ATOM 1477 C CA . GLY A 1 184 ? -2.242 1.560 9.731 1.00 96.25 184 GLY A CA 1
ATOM 1478 C C . GLY A 1 184 ? -2.474 0.604 10.895 1.00 96.25 184 GLY A C 1
ATOM 1479 O O . GLY A 1 184 ? -2.096 -0.568 10.887 1.00 96.25 184 GLY A O 1
ATOM 1480 N N . TRP A 1 185 ? -3.169 1.099 11.909 1.00 95.44 185 TRP A N 1
ATOM 1481 C CA . TRP A 1 185 ? -3.552 0.347 13.093 1.00 95.44 185 TRP A CA 1
ATOM 1482 C C . TRP A 1 185 ? -4.930 0.787 13.591 1.00 95.44 185 TRP A C 1
ATOM 1484 O O . TRP A 1 185 ? -5.323 1.946 13.462 1.00 95.44 185 TRP A O 1
ATOM 1494 N N . ILE A 1 186 ? -5.652 -0.165 14.183 1.00 95.50 186 ILE A N 1
ATOM 1495 C CA . ILE A 1 186 ? -6.928 0.060 14.866 1.00 95.50 186 ILE A CA 1
ATOM 1496 C C . ILE A 1 186 ? -6.788 -0.466 16.292 1.00 95.50 186 ILE A C 1
ATOM 1498 O O . ILE A 1 186 ? -6.382 -1.616 16.501 1.00 95.50 186 ILE A O 1
ATOM 1502 N N . SER A 1 187 ? -7.092 0.391 17.264 1.00 94.69 187 SER A N 1
ATOM 1503 C CA . SER A 1 187 ? -7.056 0.086 18.694 1.00 94.69 187 SER A CA 1
ATOM 1504 C C . SER A 1 187 ? -8.408 0.388 19.321 1.00 94.69 187 SER A C 1
ATOM 1506 O O . SER A 1 187 ? -8.998 1.434 19.059 1.00 94.69 187 SER A O 1
ATOM 1508 N N . ILE A 1 188 ? -8.865 -0.526 20.170 1.00 93.56 188 ILE A N 1
ATOM 1509 C CA . ILE A 1 188 ? -10.113 -0.421 20.918 1.00 93.56 188 ILE A CA 1
ATOM 1510 C C . ILE A 1 188 ? -9.749 -0.457 22.394 1.00 93.56 188 ILE A C 1
ATOM 1512 O O . ILE A 1 188 ? -9.008 -1.341 22.829 1.00 93.56 188 ILE A O 1
ATOM 1516 N N . LYS A 1 189 ? -10.251 0.509 23.158 1.00 91.12 189 LYS A N 1
ATOM 1517 C CA . LYS A 1 189 ? -10.183 0.514 24.620 1.00 91.12 189 LYS A CA 1
ATOM 1518 C C . LYS A 1 189 ? -11.599 0.517 25.166 1.00 91.12 189 LYS A C 1
ATOM 1520 O O . LYS A 1 189 ? -12.442 1.228 24.632 1.00 91.12 189 LYS A O 1
ATOM 1525 N N . LYS A 1 190 ? -11.850 -0.253 26.217 1.00 89.19 190 LYS A N 1
ATOM 1526 C CA . LYS A 1 190 ? -13.148 -0.308 26.891 1.00 89.19 190 LYS A CA 1
ATOM 1527 C C . LYS A 1 190 ? -12.972 0.133 28.334 1.00 89.19 190 LYS A C 1
ATOM 1529 O O . LYS A 1 190 ? -12.033 -0.317 28.990 1.00 89.19 190 LYS A O 1
ATOM 1534 N N . ASP A 1 191 ? -13.849 1.012 28.798 1.00 88.38 191 ASP A N 1
ATOM 1535 C CA . ASP A 1 191 ? -14.107 1.188 30.226 1.00 88.38 191 ASP A CA 1
ATOM 1536 C C . ASP A 1 191 ? -15.475 0.568 30.576 1.00 88.38 191 ASP A C 1
ATOM 1538 O O . ASP A 1 191 ? -16.041 -0.178 29.775 1.00 88.38 191 ASP A O 1
ATOM 1542 N N . ARG A 1 192 ? -15.991 0.804 31.790 1.00 85.69 192 ARG A N 1
ATOM 1543 C CA . ARG A 1 192 ? -17.265 0.215 32.243 1.00 85.69 192 ARG A CA 1
ATOM 1544 C C . ARG A 1 192 ? -18.481 0.680 31.428 1.00 85.69 192 ARG A C 1
ATOM 1546 O O . ARG A 1 192 ? -19.500 -0.000 31.460 1.00 85.69 192 ARG A O 1
ATOM 1553 N N . THR A 1 193 ? -18.379 1.805 30.723 1.00 86.31 193 THR A N 1
ATOM 1554 C CA . THR A 1 193 ? -19.520 2.509 30.122 1.00 86.31 193 THR A CA 1
ATOM 1555 C C . THR A 1 193 ? -19.318 2.796 28.632 1.00 86.31 193 THR A C 1
ATOM 1557 O O . THR A 1 193 ? -20.289 2.856 27.881 1.00 86.31 193 THR A O 1
ATOM 1560 N N . TYR A 1 194 ? -18.075 2.956 28.178 1.00 85.06 194 TYR A N 1
ATOM 1561 C CA . TYR A 1 194 ? -17.738 3.427 26.840 1.00 85.06 194 TYR A CA 1
ATOM 1562 C C . TYR A 1 194 ? -16.665 2.578 26.154 1.00 85.06 194 TYR A C 1
ATOM 1564 O O . TYR A 1 194 ? -15.724 2.061 26.762 1.00 85.06 194 TYR A O 1
ATOM 1572 N N . GLU A 1 195 ? -16.788 2.502 24.829 1.00 87.44 195 GLU A N 1
ATOM 1573 C CA . GLU A 1 195 ? -15.774 1.972 23.925 1.00 87.44 195 GLU A CA 1
ATOM 1574 C C . GLU A 1 195 ? -15.113 3.125 23.156 1.00 87.44 195 GLU A C 1
ATOM 1576 O O . GLU A 1 195 ? -15.783 3.950 22.533 1.00 87.44 195 GLU A O 1
ATOM 1581 N N . TYR A 1 196 ? -13.782 3.170 23.182 1.00 90.88 196 TYR A N 1
ATOM 1582 C CA . TYR A 1 196 ? -12.967 4.160 22.489 1.00 90.88 196 TYR A CA 1
ATOM 1583 C C . TYR A 1 196 ? -12.196 3.498 21.356 1.00 90.88 196 TYR A C 1
ATOM 1585 O O . TYR A 1 196 ? -11.248 2.737 21.585 1.00 90.88 196 TYR A O 1
ATOM 1593 N N . VAL A 1 197 ? -12.559 3.847 20.128 1.00 95.06 197 VAL A N 1
ATOM 1594 C CA . VAL A 1 197 ? -11.870 3.396 18.920 1.00 95.06 197 VAL A CA 1
ATOM 1595 C C . VAL A 1 197 ? -10.878 4.457 18.464 1.00 95.06 197 VAL A C 1
ATOM 1597 O O . VAL A 1 197 ? -11.185 5.644 18.382 1.00 95.06 197 VAL A O 1
ATOM 1600 N N . ASN A 1 198 ? -9.664 4.018 18.161 1.00 95.75 198 ASN A N 1
ATOM 1601 C CA . ASN A 1 198 ? -8.618 4.836 17.574 1.00 95.75 198 ASN A CA 1
ATOM 1602 C C . ASN A 1 198 ? -8.184 4.193 16.260 1.00 95.75 198 ASN A C 1
ATOM 1604 O O . ASN A 1 198 ? -7.873 3.001 16.232 1.00 95.75 198 ASN A O 1
ATOM 1608 N N . ILE A 1 199 ? -8.119 4.994 15.201 1.00 96.44 199 ILE A N 1
ATOM 1609 C CA . ILE A 1 199 ? -7.580 4.591 13.901 1.00 96.44 199 ILE A CA 1
ATOM 1610 C C . ILE A 1 199 ? -6.380 5.482 13.621 1.00 96.44 199 ILE A C 1
ATOM 1612 O O . ILE A 1 199 ? -6.475 6.708 13.722 1.00 96.44 199 ILE A O 1
ATOM 1616 N N . GLY A 1 200 ? -5.246 4.887 13.276 1.00 96.44 200 GLY A N 1
ATOM 1617 C CA . GLY A 1 200 ? -4.050 5.646 12.951 1.00 96.44 200 GLY A CA 1
ATOM 1618 C C . GLY A 1 200 ? -3.227 5.024 11.841 1.00 96.44 200 GLY A C 1
ATOM 1619 O O . GLY A 1 200 ? -3.383 3.853 11.514 1.00 96.44 200 GLY A O 1
ATOM 1620 N N . ILE A 1 201 ? -2.344 5.829 11.263 1.00 97.06 201 ILE A N 1
ATOM 1621 C CA . ILE A 1 201 ? -1.354 5.403 10.277 1.00 97.06 201 ILE A CA 1
ATOM 1622 C C . ILE A 1 201 ? -0.041 6.143 10.503 1.00 97.06 201 ILE A C 1
ATOM 1624 O O . ILE A 1 201 ? -0.028 7.316 10.890 1.00 97.06 201 ILE A O 1
ATOM 1628 N N . CYS A 1 202 ? 1.061 5.436 10.280 1.00 95.38 202 CYS A N 1
ATOM 1629 C CA . CYS A 1 202 ? 2.411 5.928 10.498 1.00 95.38 202 CYS A CA 1
ATOM 1630 C C . CYS A 1 202 ? 3.180 6.010 9.177 1.00 95.38 202 CYS A C 1
ATOM 1632 O O . CYS A 1 202 ? 2.986 5.196 8.285 1.00 95.38 202 CYS A O 1
ATOM 1634 N N . SER A 1 203 ? 4.084 6.980 9.062 1.00 95.25 203 SER A N 1
ATOM 1635 C CA . SER A 1 203 ? 4.997 7.102 7.919 1.00 95.25 203 SER A CA 1
ATOM 1636 C C . SER A 1 203 ? 6.270 7.824 8.339 1.00 95.25 203 SER A C 1
ATOM 1638 O O . SER A 1 203 ? 6.248 8.717 9.187 1.00 95.25 203 SER A O 1
ATOM 1640 N N . TYR A 1 204 ? 7.393 7.486 7.711 1.00 92.88 204 TYR A N 1
ATOM 1641 C CA . TYR A 1 204 ? 8.640 8.236 7.873 1.00 92.88 204 TYR A CA 1
ATOM 1642 C C . TYR A 1 204 ? 8.590 9.613 7.199 1.00 92.88 204 TYR A C 1
ATOM 1644 O O . TYR A 1 204 ? 9.237 10.549 7.667 1.00 92.88 204 TYR A O 1
ATOM 1652 N N . LEU A 1 205 ? 7.806 9.745 6.127 1.00 93.06 205 LEU A N 1
ATOM 1653 C CA . LEU A 1 205 ? 7.612 10.991 5.393 1.00 93.06 205 LEU A CA 1
ATOM 1654 C C . LEU A 1 205 ? 6.273 11.619 5.781 1.00 93.06 205 LEU A C 1
ATOM 1656 O O . LEU A 1 205 ? 5.223 10.998 5.588 1.00 93.06 205 LEU A O 1
ATOM 1660 N N . LYS A 1 206 ? 6.314 12.855 6.296 1.00 95.00 206 LYS A N 1
ATOM 1661 C CA . LYS A 1 206 ? 5.111 13.629 6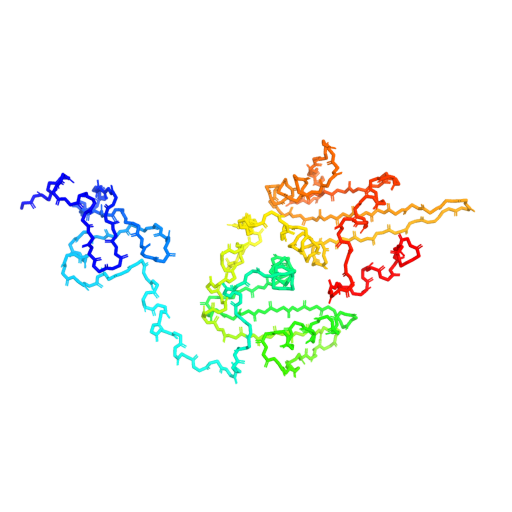.640 1.00 95.00 206 LYS A CA 1
ATOM 1662 C C . LYS A 1 206 ? 4.208 13.827 5.421 1.00 95.00 206 LYS A C 1
ATOM 1664 O O . LYS A 1 206 ? 3.003 13.640 5.542 1.00 95.00 206 LYS A O 1
ATOM 1669 N N . ASP A 1 207 ? 4.795 14.082 4.253 1.00 94.94 207 ASP A N 1
ATOM 1670 C CA . ASP A 1 207 ? 4.082 14.320 2.994 1.00 94.94 207 ASP A CA 1
ATOM 1671 C C . ASP A 1 207 ? 3.107 13.190 2.635 1.00 94.94 207 ASP A C 1
ATOM 1673 O O . ASP A 1 207 ? 1.999 13.454 2.172 1.00 94.94 207 ASP A O 1
ATOM 1677 N N . ASN A 1 208 ? 3.464 11.930 2.910 1.00 96.25 208 ASN A N 1
ATOM 1678 C CA . ASN A 1 208 ? 2.560 10.795 2.687 1.00 96.25 208 ASN A CA 1
ATOM 1679 C C . ASN A 1 208 ? 1.312 10.891 3.564 1.00 96.25 208 ASN A C 1
ATOM 1681 O O . ASN A 1 208 ? 0.203 10.640 3.098 1.00 96.25 208 ASN A O 1
ATOM 1685 N N . LEU A 1 209 ? 1.476 11.296 4.822 1.00 96.94 209 LEU A N 1
ATOM 1686 C CA . LEU A 1 209 ? 0.354 11.465 5.739 1.00 96.94 209 LEU A CA 1
ATOM 1687 C C . LEU A 1 209 ? -0.449 12.729 5.436 1.00 96.94 209 LEU A C 1
ATOM 1689 O O . LEU A 1 209 ? -1.661 12.716 5.617 1.00 96.94 209 LEU A O 1
ATOM 1693 N N . ASP A 1 210 ? 0.184 13.785 4.923 1.00 96.50 210 ASP A N 1
ATOM 1694 C CA . ASP A 1 210 ? -0.525 14.968 4.426 1.00 96.50 210 ASP A CA 1
ATOM 1695 C C . ASP A 1 210 ? -1.398 14.613 3.208 1.00 96.50 210 ASP A C 1
ATOM 1697 O O . ASP A 1 210 ? -2.528 15.088 3.095 1.00 96.50 210 ASP A O 1
ATOM 1701 N N . ILE A 1 211 ? -0.913 13.744 2.310 1.00 96.69 211 ILE A N 1
ATOM 1702 C CA . ILE A 1 211 ? -1.703 13.212 1.188 1.00 96.69 211 ILE A CA 1
ATOM 1703 C C . ILE A 1 211 ? -2.894 12.400 1.707 1.00 96.69 211 ILE A C 1
ATOM 1705 O O . ILE A 1 211 ? -4.008 12.594 1.219 1.00 96.69 211 ILE A O 1
ATOM 1709 N N . VAL A 1 212 ? -2.690 11.527 2.700 1.00 97.00 212 VAL A N 1
ATOM 1710 C CA . VAL A 1 212 ? -3.783 10.758 3.321 1.00 97.00 212 VAL A CA 1
ATOM 1711 C C . VAL A 1 212 ? -4.811 11.698 3.959 1.00 97.00 212 VAL A C 1
ATOM 1713 O O . VAL A 1 212 ? -5.992 11.612 3.631 1.00 97.00 212 VAL A O 1
ATOM 1716 N N . ALA A 1 213 ? -4.373 12.641 4.798 1.00 96.62 213 ALA A N 1
ATOM 1717 C CA . ALA A 1 213 ? -5.248 13.572 5.508 1.00 96.62 213 ALA A CA 1
ATOM 1718 C C . ALA A 1 213 ? -6.114 14.411 4.554 1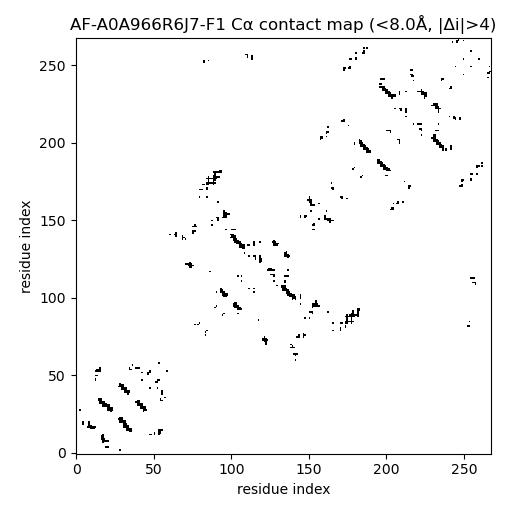.00 96.62 213 ALA A C 1
ATOM 1720 O O . ALA A 1 213 ? -7.312 14.546 4.780 1.00 96.62 213 ALA A O 1
ATOM 1721 N N . LYS A 1 214 ? -5.544 14.900 3.442 1.00 95.81 214 LYS A N 1
ATOM 1722 C CA . LYS A 1 214 ? -6.267 15.679 2.415 1.00 95.81 214 LYS A CA 1
ATOM 1723 C C . LYS A 1 214 ? -7.365 14.900 1.687 1.00 95.81 214 LYS A C 1
ATOM 1725 O O . LYS A 1 214 ? -8.207 15.511 1.036 1.00 95.81 214 LYS A O 1
ATOM 1730 N N . ASN A 1 215 ? -7.323 13.571 1.726 1.00 95.75 215 ASN A N 1
ATOM 1731 C CA . ASN A 1 215 ? -8.243 12.701 0.994 1.00 95.75 215 ASN A CA 1
ATOM 1732 C C . ASN A 1 215 ? -9.189 11.913 1.913 1.00 95.75 215 ASN A C 1
ATOM 1734 O O . ASN A 1 215 ? -9.993 11.119 1.416 1.00 95.75 215 ASN A O 1
ATOM 1738 N N . ILE A 1 216 ? -9.105 12.136 3.226 1.00 95.06 216 ILE A N 1
ATOM 1739 C CA . ILE A 1 216 ? -10.095 11.702 4.212 1.00 95.06 216 ILE A CA 1
ATOM 1740 C C . ILE A 1 216 ? -11.069 12.873 4.439 1.00 95.06 216 ILE A C 1
ATOM 1742 O O . ILE A 1 216 ? -10.616 14.011 4.563 1.00 95.06 216 ILE A O 1
ATOM 1746 N N . PRO A 1 217 ? -12.392 12.638 4.515 1.00 94.06 217 PRO A N 1
ATOM 1747 C CA . PRO A 1 217 ? -13.405 13.685 4.695 1.00 94.06 217 PRO A CA 1
ATOM 1748 C C . PRO A 1 217 ? -13.464 14.233 6.138 1.00 94.06 217 PRO A C 1
ATOM 1750 O O . PRO A 1 217 ? -14.531 14.333 6.739 1.00 94.06 217 PRO A O 1
ATOM 1753 N N . ILE A 1 218 ? -12.309 14.585 6.713 1.00 93.38 218 ILE A N 1
ATOM 1754 C CA . ILE A 1 218 ? -12.181 15.194 8.042 1.00 93.38 218 ILE A CA 1
ATOM 1755 C C . ILE A 1 218 ? -11.290 16.437 7.925 1.00 93.38 218 ILE A C 1
ATOM 1757 O O . ILE A 1 218 ? -10.096 16.304 7.642 1.00 93.38 218 ILE A O 1
ATOM 1761 N N . PRO A 1 219 ? -11.834 17.646 8.147 1.00 86.75 219 PRO A N 1
ATOM 1762 C CA . PRO A 1 219 ? -11.082 18.883 7.980 1.00 86.75 219 PRO A CA 1
ATOM 1763 C C . PRO A 1 219 ? -10.012 19.059 9.068 1.00 86.75 219 PRO A C 1
ATOM 1765 O O . PRO A 1 219 ? -10.162 18.593 10.198 1.00 86.75 219 PRO A O 1
ATOM 1768 N N . ASN A 1 220 ? -8.950 19.800 8.734 1.00 84.25 220 ASN A N 1
ATOM 1769 C CA . ASN A 1 220 ? -7.938 20.309 9.673 1.00 84.25 220 ASN A CA 1
ATOM 1770 C C . ASN A 1 220 ? -7.200 19.241 10.495 1.00 84.25 220 ASN A C 1
ATOM 1772 O O . ASN A 1 220 ? -6.690 19.522 11.583 1.00 84.25 220 ASN A O 1
ATOM 1776 N N . LYS A 1 221 ? -7.136 18.001 9.998 1.00 92.25 221 LYS A N 1
ATOM 1777 C CA . LYS A 1 221 ? -6.320 16.969 10.626 1.00 92.25 221 LYS A CA 1
ATOM 1778 C C . LYS A 1 221 ? -4.901 17.013 10.083 1.00 92.25 221 LYS A C 1
ATOM 1780 O O . LYS A 1 221 ? -4.689 16.833 8.890 1.00 92.25 221 LYS A O 1
ATOM 1785 N N . GLU A 1 222 ? -3.937 17.167 10.982 1.00 94.56 222 GLU A N 1
ATOM 1786 C CA . GLU A 1 222 ? -2.522 17.193 10.621 1.00 94.56 222 GLU A CA 1
ATOM 1787 C C . GLU A 1 222 ? -1.743 16.017 11.227 1.00 94.56 222 GLU A C 1
ATOM 1789 O O . GLU A 1 222 ? -2.004 15.625 12.377 1.00 94.56 222 GLU A O 1
ATOM 1794 N N . PRO A 1 223 ? -0.764 15.460 10.491 1.00 96.69 223 PRO A N 1
ATOM 1795 C CA . PRO A 1 223 ? 0.148 14.462 11.027 1.00 96.69 223 PRO A CA 1
ATOM 1796 C C . PRO A 1 223 ? 1.075 15.058 12.089 1.00 96.69 223 PRO A C 1
ATOM 1798 O O . PRO A 1 223 ? 1.640 16.139 11.915 1.00 96.69 223 PRO A O 1
ATOM 1801 N N . LYS A 1 224 ? 1.301 14.315 13.171 1.00 96.38 224 LYS A N 1
ATOM 1802 C CA . LYS A 1 224 ? 2.176 14.710 14.281 1.00 96.38 224 LYS A CA 1
ATOM 1803 C C . LYS A 1 224 ? 3.458 13.889 14.275 1.00 96.38 224 LYS A C 1
ATOM 1805 O O . LYS A 1 224 ? 3.428 12.685 14.047 1.00 96.38 224 LYS A O 1
ATOM 1810 N N . LYS A 1 225 ? 4.596 14.523 14.564 1.00 95.75 225 LYS A N 1
ATOM 1811 C CA . LYS A 1 225 ? 5.867 13.813 14.768 1.00 95.75 225 LYS A CA 1
ATOM 1812 C C . LYS A 1 225 ? 5.820 13.049 16.093 1.00 95.75 225 LYS A C 1
ATOM 1814 O O . LYS A 1 225 ? 5.508 13.638 17.129 1.00 95.75 225 LYS A O 1
ATOM 1819 N N . ILE A 1 226 ? 6.152 11.760 16.081 1.00 93.38 226 ILE A N 1
ATOM 1820 C CA . ILE A 1 226 ? 6.271 10.975 17.313 1.00 93.38 226 ILE A CA 1
ATOM 1821 C C . ILE A 1 226 ? 7.574 11.365 18.018 1.00 93.38 226 ILE A C 1
ATOM 1823 O O . ILE A 1 226 ? 8.642 11.325 17.419 1.00 93.38 226 ILE A O 1
ATOM 1827 N N . LYS A 1 227 ? 7.510 11.729 19.304 1.00 87.81 227 LYS A N 1
ATOM 1828 C CA . LYS A 1 227 ? 8.686 12.208 20.058 1.00 87.81 227 LYS A CA 1
ATOM 1829 C C . LYS A 1 227 ? 9.808 11.167 20.158 1.00 87.81 227 LYS A C 1
ATOM 1831 O O . LYS A 1 227 ? 10.977 11.523 20.121 1.00 87.81 227 LYS A O 1
ATOM 1836 N N . THR A 1 228 ? 9.452 9.889 20.267 1.00 87.94 228 THR A N 1
ATOM 1837 C CA . THR A 1 228 ? 10.386 8.784 20.536 1.00 87.94 228 THR A CA 1
ATOM 1838 C C . THR A 1 228 ? 10.960 8.127 19.283 1.00 87.94 228 THR A C 1
ATOM 1840 O O . THR A 1 228 ? 11.821 7.259 19.391 1.00 87.94 228 THR A O 1
ATOM 1843 N N . ARG A 1 229 ? 10.476 8.478 18.086 1.00 85.25 229 ARG A N 1
ATOM 1844 C CA . ARG A 1 229 ? 10.858 7.807 16.837 1.00 85.25 229 ARG A CA 1
ATOM 1845 C C . ARG A 1 229 ? 10.952 8.812 15.694 1.00 85.25 229 ARG A C 1
ATOM 1847 O O . ARG A 1 229 ? 10.228 9.798 15.660 1.00 85.25 229 ARG A O 1
ATOM 1854 N N . LYS A 1 230 ? 11.799 8.545 14.697 1.00 88.56 230 LYS A N 1
ATOM 1855 C CA . LYS A 1 230 ? 11.902 9.371 13.478 1.00 88.56 230 LYS A CA 1
ATOM 1856 C C . LYS A 1 230 ? 10.734 9.103 12.513 1.00 88.56 230 LYS A C 1
ATOM 1858 O O . LYS A 1 230 ? 10.960 8.763 11.360 1.00 88.56 230 LYS A O 1
ATOM 1863 N N . LEU A 1 231 ? 9.495 9.195 12.994 1.00 93.62 231 LEU A N 1
ATOM 1864 C CA . LEU A 1 231 ? 8.292 8.945 12.204 1.00 93.62 231 LEU A CA 1
ATOM 1865 C C . LEU A 1 231 ? 7.149 9.886 12.587 1.00 93.62 231 LEU A C 1
ATOM 1867 O O . LEU A 1 231 ? 7.136 10.479 13.668 1.00 93.62 231 LEU A O 1
ATOM 1871 N N . TYR A 1 232 ? 6.205 10.023 11.669 1.00 96.38 232 TYR A N 1
ATOM 1872 C CA . TYR A 1 232 ? 4.994 10.812 11.807 1.00 96.38 232 TYR A CA 1
ATOM 1873 C C . TYR A 1 232 ? 3.791 9.885 11.949 1.00 96.38 232 TYR A C 1
ATOM 1875 O O . TYR A 1 232 ? 3.805 8.755 11.462 1.00 96.38 232 TYR A O 1
ATOM 1883 N N . GLU A 1 233 ? 2.749 10.381 12.603 1.00 97.06 233 GLU A N 1
ATOM 1884 C CA . GLU A 1 233 ? 1.498 9.676 12.834 1.00 97.06 233 GLU A CA 1
ATOM 1885 C C . GLU A 1 233 ? 0.310 10.572 12.488 1.00 97.06 233 GLU A C 1
ATOM 1887 O O . GLU A 1 233 ? 0.240 11.730 12.904 1.00 97.06 233 GLU A O 1
ATOM 1892 N N . LEU A 1 234 ? -0.658 10.007 11.775 1.00 97.50 234 LEU A N 1
ATOM 1893 C CA . LEU A 1 234 ? -1.982 10.577 11.585 1.00 97.50 234 LEU A CA 1
ATOM 1894 C C . LEU A 1 234 ? -2.974 9.709 12.364 1.00 97.50 234 LEU A C 1
ATOM 1896 O O . LEU A 1 234 ? -3.200 8.561 11.996 1.00 97.50 234 LEU A O 1
ATOM 1900 N N . ARG A 1 235 ? -3.528 10.240 13.461 1.00 96.50 235 ARG A N 1
ATOM 1901 C CA . ARG A 1 235 ? -4.379 9.492 14.405 1.00 96.50 235 ARG A CA 1
ATOM 1902 C C . ARG A 1 235 ? -5.737 10.146 14.603 1.00 96.50 235 ARG A C 1
ATOM 1904 O O . ARG A 1 235 ? -5.802 11.301 15.027 1.00 96.50 235 ARG A O 1
ATOM 1911 N N . TYR A 1 236 ? -6.806 9.384 14.439 1.00 96.31 236 TYR A N 1
ATOM 1912 C CA . TYR A 1 236 ? -8.191 9.769 14.696 1.00 96.31 236 TYR A CA 1
ATOM 1913 C C . TYR A 1 236 ? -8.737 9.027 15.917 1.00 96.31 236 TYR A C 1
ATOM 1915 O O . TYR A 1 236 ? -8.368 7.881 16.167 1.00 96.31 236 TYR A O 1
ATOM 1923 N N . TYR A 1 237 ? -9.568 9.714 16.701 1.00 94.19 237 TYR A N 1
ATOM 1924 C CA . TYR A 1 237 ? -10.068 9.214 17.991 1.00 94.19 237 TYR A CA 1
ATOM 1925 C C . TYR A 1 237 ? -11.408 9.826 18.429 1.00 94.19 237 TYR A C 1
ATOM 1927 O O . TYR A 1 237 ? -11.993 9.383 19.412 1.00 94.19 237 TYR A O 1
ATOM 1935 N N . ARG A 1 238 ? -11.902 10.874 17.751 1.00 93.56 238 ARG A N 1
ATOM 1936 C CA . ARG A 1 238 ? -13.231 11.435 18.037 1.00 93.56 238 ARG A CA 1
ATOM 1937 C C . ARG A 1 238 ? -14.273 10.515 17.413 1.00 93.56 238 ARG A C 1
ATOM 1939 O O . ARG A 1 238 ? -14.138 10.200 16.239 1.00 93.56 238 ARG A O 1
ATOM 1946 N N . LYS A 1 239 ? -15.323 10.147 18.151 1.00 91.81 239 LYS A N 1
ATOM 1947 C CA . LYS A 1 239 ? -16.356 9.206 17.679 1.00 91.81 239 LYS A CA 1
ATOM 1948 C C . LYS A 1 239 ? -16.890 9.552 16.278 1.00 91.81 239 LYS A C 1
ATOM 1950 O O . LYS A 1 239 ? -16.757 8.750 15.368 1.00 91.81 239 LYS A O 1
ATOM 1955 N N . LYS A 1 240 ? -17.326 10.801 16.071 1.00 92.88 240 LYS A N 1
ATOM 1956 C CA . LYS A 1 240 ? -17.812 11.295 14.767 1.00 92.88 240 LYS A CA 1
ATOM 1957 C C . LYS A 1 240 ? -16.787 11.156 13.629 1.00 92.88 240 LYS A C 1
ATOM 1959 O O . LYS A 1 240 ? -17.162 10.873 12.496 1.00 92.88 240 LYS A O 1
ATOM 1964 N N . ASP A 1 241 ? -15.503 11.365 13.923 1.00 94.94 241 ASP A N 1
ATOM 1965 C CA . ASP A 1 241 ? -14.423 11.206 12.942 1.00 94.94 241 ASP A CA 1
ATOM 1966 C C . ASP A 1 241 ? -14.226 9.723 12.597 1.00 94.94 241 ASP A C 1
ATOM 1968 O O . ASP A 1 241 ? -14.046 9.380 11.433 1.00 94.94 241 ASP A O 1
ATOM 1972 N N . ILE A 1 242 ? -14.276 8.841 13.600 1.00 94.62 242 ILE A N 1
ATOM 1973 C CA . ILE A 1 242 ? -14.171 7.391 13.408 1.00 94.62 242 ILE A CA 1
ATOM 1974 C C . ILE A 1 242 ? -15.316 6.881 12.533 1.00 94.62 242 ILE A C 1
ATOM 1976 O O . ILE A 1 242 ? -15.041 6.226 11.531 1.00 94.62 242 ILE A O 1
ATOM 1980 N N . ASP A 1 243 ? -16.559 7.248 12.847 1.00 93.12 243 ASP A N 1
ATOM 1981 C CA . ASP A 1 243 ? -17.738 6.851 12.069 1.00 93.12 243 ASP A CA 1
ATOM 1982 C C . ASP A 1 243 ? -17.609 7.320 10.607 1.00 93.12 243 ASP A C 1
ATOM 1984 O O . ASP A 1 243 ? -17.835 6.563 9.663 1.00 93.12 243 ASP A O 1
ATOM 1988 N N . CYS A 1 244 ? -17.145 8.559 10.403 1.00 94.38 244 CYS A N 1
ATOM 1989 C CA . CYS A 1 244 ? -16.887 9.116 9.074 1.00 94.38 244 CYS A CA 1
ATOM 1990 C C . CYS A 1 244 ? -15.810 8.327 8.304 1.00 94.38 244 CYS A C 1
ATOM 1992 O O . CYS A 1 244 ? -15.974 8.045 7.117 1.00 94.38 244 CYS A O 1
ATOM 1994 N N . ILE A 1 245 ? -14.713 7.941 8.967 1.00 94.62 245 ILE A N 1
ATOM 1995 C CA . ILE A 1 245 ? -13.630 7.158 8.352 1.00 94.62 245 ILE A CA 1
ATOM 1996 C C . ILE A 1 245 ? -14.105 5.760 7.980 1.00 94.62 245 ILE A C 1
ATOM 1998 O O . ILE A 1 245 ? -13.809 5.314 6.873 1.00 94.62 245 ILE A O 1
ATOM 2002 N N . ILE A 1 246 ? -14.814 5.079 8.883 1.00 93.88 246 ILE A N 1
ATOM 2003 C CA . ILE A 1 246 ? -15.329 3.727 8.646 1.00 93.88 246 ILE A CA 1
ATOM 2004 C C . ILE A 1 246 ? -16.259 3.752 7.433 1.00 93.88 246 ILE A C 1
ATOM 2006 O O . ILE A 1 246 ? -15.991 3.047 6.465 1.00 93.88 246 ILE A O 1
ATOM 2010 N N . ASN A 1 247 ? -17.245 4.652 7.417 1.00 93.62 247 ASN A N 1
ATOM 2011 C CA . ASN A 1 247 ? -18.200 4.773 6.311 1.00 93.62 247 ASN A CA 1
ATOM 2012 C C . ASN A 1 247 ? -17.544 5.171 4.981 1.00 93.62 247 ASN A C 1
ATOM 2014 O O . ASN A 1 247 ? -18.017 4.808 3.905 1.00 93.62 247 ASN A O 1
ATOM 2018 N N . TYR A 1 248 ? -16.459 5.945 5.027 1.00 94.69 248 TYR A N 1
ATOM 2019 C CA . TYR A 1 248 ? -15.768 6.392 3.822 1.00 94.69 248 TYR A CA 1
ATOM 2020 C C . TYR A 1 248 ? -14.808 5.344 3.246 1.00 94.69 248 TYR A C 1
ATOM 2022 O O . TYR A 1 248 ? -14.712 5.206 2.020 1.00 94.69 248 TYR A O 1
ATOM 2030 N N . LEU A 1 249 ? -14.057 4.654 4.112 1.00 93.50 249 LEU A N 1
ATOM 2031 C CA . LEU A 1 249 ? -12.993 3.739 3.704 1.00 93.50 249 LEU A CA 1
ATOM 2032 C C . LEU A 1 249 ? -13.456 2.294 3.597 1.00 93.50 249 LEU A C 1
ATOM 2034 O O . LEU A 1 249 ? -12.963 1.618 2.699 1.00 93.50 249 LEU A O 1
ATOM 2038 N N . PHE A 1 250 ? -14.340 1.808 4.471 1.00 91.00 250 PHE A N 1
ATOM 2039 C CA . PHE A 1 250 ? -14.768 0.415 4.416 1.00 91.00 250 PHE A CA 1
ATOM 2040 C C . PHE A 1 250 ? -15.492 0.129 3.097 1.00 91.00 250 PHE A C 1
ATOM 2042 O O . PHE A 1 250 ? -16.316 0.913 2.629 1.00 91.00 250 PHE A O 1
ATOM 2049 N N . ASP A 1 251 ? -15.132 -0.984 2.466 1.00 88.94 251 ASP A N 1
ATOM 2050 C CA . ASP A 1 251 ? -15.864 -1.536 1.330 1.00 88.94 251 ASP A CA 1
ATOM 2051 C C . ASP A 1 251 ? -15.532 -3.036 1.269 1.00 88.94 251 ASP A C 1
ATOM 2053 O O . ASP A 1 251 ? -14.375 -3.444 1.424 1.00 88.94 251 ASP A O 1
ATOM 2057 N N . ASP A 1 252 ? -16.580 -3.835 1.125 1.00 87.19 252 ASP A N 1
ATOM 2058 C CA . ASP A 1 252 ? -16.614 -5.289 1.278 1.00 87.19 252 ASP A CA 1
ATOM 2059 C C . ASP A 1 252 ? -15.896 -6.046 0.152 1.00 87.19 252 ASP A C 1
ATOM 2061 O O . ASP A 1 252 ? -15.558 -7.218 0.311 1.00 87.19 252 ASP A O 1
ATOM 2065 N N . SER A 1 253 ? -15.587 -5.373 -0.963 1.00 89.62 253 SER A N 1
ATOM 2066 C CA . SER A 1 253 ? -14.908 -6.001 -2.098 1.00 89.62 253 SER A CA 1
ATOM 2067 C C . SER A 1 253 ? -13.505 -6.491 -1.744 1.00 89.62 253 SER A C 1
ATOM 2069 O O . SER A 1 253 ? -13.072 -7.528 -2.249 1.00 89.62 253 SER A O 1
ATOM 2071 N N . ILE A 1 254 ? -12.775 -5.744 -0.903 1.00 94.31 254 ILE A N 1
ATOM 2072 C CA . ILE A 1 254 ? -11.437 -6.117 -0.444 1.00 94.31 254 ILE A CA 1
ATOM 2073 C C . ILE A 1 254 ? -10.950 -5.257 0.733 1.00 94.31 254 ILE A C 1
ATOM 2075 O O . ILE A 1 254 ? -10.933 -4.029 0.652 1.00 94.31 254 ILE A O 1
ATOM 2079 N N . TYR A 1 255 ? -10.479 -5.913 1.793 1.00 95.00 255 TYR A N 1
ATOM 2080 C CA . TYR A 1 255 ? -9.869 -5.300 2.976 1.00 95.00 255 TYR A CA 1
ATOM 2081 C C . TYR A 1 255 ? -9.048 -6.346 3.751 1.00 95.00 255 TYR A C 1
ATOM 2083 O O . TYR A 1 255 ? -9.160 -7.546 3.483 1.00 95.00 255 TYR A O 1
ATOM 2091 N N . LEU A 1 256 ? -8.216 -5.911 4.700 1.00 95.12 256 LEU A N 1
ATOM 2092 C CA . LEU A 1 256 ? -7.476 -6.803 5.600 1.00 95.12 256 LEU A CA 1
ATOM 2093 C C . LEU A 1 256 ? -8.334 -7.226 6.807 1.00 95.12 256 LEU A C 1
ATOM 2095 O O . LEU A 1 256 ? -8.572 -6.443 7.731 1.00 95.12 256 LEU A O 1
ATOM 2099 N N . GLU A 1 257 ? -8.756 -8.489 6.849 1.00 92.12 257 GLU A N 1
ATOM 2100 C CA . GLU A 1 257 ? -9.757 -8.990 7.799 1.00 92.12 257 GLU A CA 1
ATOM 2101 C C . GLU A 1 257 ? -9.381 -8.759 9.261 1.00 92.12 257 GLU A C 1
ATOM 2103 O O . GLU A 1 257 ? -10.208 -8.282 10.037 1.00 92.12 257 GLU A O 1
ATOM 2108 N N . ILE A 1 258 ? -8.139 -9.063 9.650 1.00 91.62 258 ILE A N 1
ATOM 2109 C CA . ILE A 1 258 ? -7.695 -8.969 11.050 1.00 91.62 258 ILE A CA 1
ATOM 2110 C C . ILE A 1 258 ? -7.816 -7.548 11.624 1.00 91.62 258 ILE A C 1
ATOM 2112 O O . ILE A 1 258 ? -7.942 -7.363 12.836 1.00 91.62 258 ILE A O 1
ATOM 2116 N N . LYS A 1 259 ? -7.782 -6.527 10.762 1.00 92.00 259 LYS A N 1
ATOM 2117 C CA . LYS A 1 259 ? -7.876 -5.124 11.163 1.00 92.00 259 LYS A CA 1
ATOM 2118 C C . LYS A 1 259 ? -9.332 -4.707 11.347 1.00 92.00 259 LYS A C 1
ATOM 2120 O O . LYS A 1 259 ? -9.683 -4.190 12.405 1.00 92.00 259 LYS A O 1
ATOM 2125 N N . TRP A 1 260 ? -10.173 -5.001 10.359 1.00 91.62 260 TRP A N 1
ATOM 2126 C CA . TRP A 1 260 ? -11.573 -4.573 10.336 1.00 91.62 260 TRP A CA 1
ATOM 2127 C C . TRP A 1 260 ? -12.490 -5.430 11.211 1.00 91.62 260 TRP A C 1
ATOM 2129 O O . TRP A 1 260 ? -13.421 -4.890 11.801 1.00 91.62 260 TRP A O 1
ATOM 2139 N N . LYS A 1 261 ? -12.181 -6.720 11.421 1.00 90.88 261 LYS A N 1
ATOM 2140 C CA . LYS A 1 261 ? -12.929 -7.591 12.353 1.00 90.88 261 LYS A CA 1
ATOM 2141 C C . LYS A 1 261 ? -13.008 -7.022 13.773 1.00 90.88 261 LYS A C 1
ATOM 2143 O O . LYS A 1 261 ? -13.979 -7.281 14.472 1.00 90.88 261 LYS A O 1
ATOM 2148 N N . LYS A 1 262 ? -12.022 -6.220 14.194 1.00 89.81 262 LYS A N 1
ATOM 2149 C CA . LYS A 1 262 ? -12.013 -5.572 15.517 1.00 89.81 262 LYS A CA 1
ATOM 2150 C C . LYS A 1 262 ? -13.199 -4.626 15.709 1.00 89.81 262 LYS A C 1
ATOM 2152 O O . LYS A 1 262 ? -13.702 -4.514 16.816 1.00 89.81 262 LYS A O 1
ATOM 2157 N N . ILE A 1 263 ? -13.612 -3.951 14.640 1.00 90.69 263 ILE A N 1
ATOM 2158 C CA . ILE A 1 263 ? -14.653 -2.917 14.638 1.00 90.69 263 ILE A CA 1
ATOM 2159 C C . ILE A 1 263 ? -15.863 -3.336 13.796 1.00 90.69 263 ILE A C 1
ATOM 2161 O O . ILE A 1 263 ? -16.599 -2.482 13.315 1.00 90.69 263 ILE A O 1
ATOM 2165 N N . ALA A 1 264 ? -16.066 -4.643 13.599 1.00 88.69 264 ALA A N 1
ATOM 2166 C CA . ALA A 1 264 ? -17.128 -5.161 12.739 1.00 88.69 264 ALA A CA 1
ATOM 2167 C C . ALA A 1 264 ? -18.529 -4.713 13.187 1.00 88.69 264 ALA A C 1
ATOM 2169 O O . ALA A 1 264 ? -19.378 -4.458 12.346 1.00 88.69 264 ALA A O 1
ATOM 2170 N N . HIS A 1 265 ? -18.754 -4.544 14.493 1.00 87.88 265 HIS A N 1
ATOM 2171 C CA . HIS A 1 265 ? -20.018 -4.054 15.059 1.00 87.88 265 HIS A CA 1
ATOM 2172 C C . HIS A 1 265 ? -20.310 -2.574 14.772 1.00 87.88 265 HIS A C 1
ATOM 2174 O O . HIS A 1 265 ? -21.411 -2.114 15.055 1.00 87.88 265 HIS A O 1
ATOM 2180 N N . LEU A 1 266 ? -19.332 -1.824 14.256 1.00 85.62 266 LEU A N 1
ATOM 2181 C CA . LEU A 1 266 ? -19.475 -0.414 13.870 1.00 85.62 266 LEU A CA 1
ATOM 2182 C C . LEU A 1 266 ? -19.650 -0.231 12.360 1.00 85.62 266 LEU A C 1
ATOM 2184 O O . LEU A 1 266 ? -19.838 0.892 11.900 1.00 85.62 266 LEU A O 1
ATOM 2188 N N . ILE A 1 267 ? -19.537 -1.310 11.590 1.00 83.12 267 ILE A N 1
ATOM 2189 C CA . ILE A 1 267 ? -19.718 -1.304 10.144 1.00 83.12 267 ILE A CA 1
ATOM 2190 C C . ILE A 1 267 ? -21.200 -1.590 9.882 1.00 83.12 267 ILE A C 1
ATOM 2192 O O . ILE A 1 267 ? -21.689 -2.656 10.248 1.00 83.12 267 ILE A O 1
ATOM 2196 N N . SER A 1 268 ? -21.908 -0.617 9.305 1.00 63.19 268 SER A N 1
ATOM 2197 C CA . SER A 1 268 ? -23.323 -0.716 8.917 1.00 63.19 268 SER A CA 1
ATOM 2198 C C . SER A 1 268 ? -23.502 -1.389 7.565 1.00 63.19 268 SER A C 1
ATOM 2200 O O . SER A 1 268 ? -22.762 -0.969 6.642 1.00 63.19 268 SER A O 1
#

Mean predicted aligned error: 11.28 Å

Sequence (268 aa):
MKANKVDYQFKKFNHLLVLDLKSNKNNHTIARCRCDCGNICDKKLSMIKIGHVKSCGCLAQKTRFTKNSKYKLLNNFSENNKISTYWAGFLFGDGNIDINNKLQVCLGLDSKEHLQKLSMFLIGKDIVKIYNDRCQLQITSDILANNLSKFGIIPRKTYNSTIILPKNKKLHKHFIRGYLDADGWISIKKDRTYEYVNIGICSYLKDNLDIVAKNIPIPNKEPKKIKTRKLYELRYYRKKDIDCIINYLFDDSIYLEIKWKKIAHLIS

Radius of gyration: 22.45 Å; Cα contacts (8 Å, |Δi|>4): 468; chains: 1; bounding box: 56×47×66 Å